Protein AF-A0A239HVC1-F1 (afdb_monomer)

Mean predicted aligned error: 3.93 Å

Sequence (222 aa):
MLFEGVRALSRERLAEVQQLLNHIVSLEPEDVTTPHPPEVKILRGFFYVHLYAALEKSINEAVQLTLRLIASQNTPAKDYKLSFGSVVARGRLQAFKGCSYKVYNDNASSIFSSLESNEITNIDEFQFSDVLMNVWTNSILEVFNSFGIASFVVEPRVRTTIDELVENRNKVAHGRESALTVGERHRSRILRDKFSIVTNLIDSVIAHLEIFYNTRAFLKVN

Nearest PDB structures (foldseek):
  6s4u-assembly1_A  TM=1.390E-01  e=5.069E-01  Homo sapiens
  3frs-assembly1_A-2  TM=3.474E-01  e=8.304E+00  Homo sapiens

Structure (mmCIF, N/CA/C/O backbone):
data_AF-A0A239HVC1-F1
#
_entry.id   AF-A0A239HVC1-F1
#
loop_
_atom_site.group_PDB
_atom_site.id
_atom_site.type_symbol
_atom_site.label_atom_id
_atom_site.label_alt_id
_atom_site.label_comp_id
_atom_site.label_asym_id
_atom_site.label_entity_id
_atom_site.label_seq_id
_atom_site.pdbx_PDB_ins_code
_atom_site.Cartn_x
_atom_site.Cartn_y
_atom_site.Cartn_z
_atom_site.occupancy
_atom_site.B_iso_or_equiv
_atom_site.auth_seq_id
_atom_site.auth_comp_id
_atom_site.auth_asym_id
_atom_site.auth_atom_id
_atom_site.pdbx_PDB_model_num
ATOM 1 N N . MET A 1 1 ? -18.954 -10.655 -3.298 1.00 65.94 1 MET A N 1
ATOM 2 C CA . MET A 1 1 ? -17.862 -9.987 -4.039 1.00 65.94 1 MET A CA 1
ATOM 3 C C . MET A 1 1 ? -17.720 -8.537 -3.565 1.00 65.94 1 MET A C 1
ATOM 5 O O . MET A 1 1 ? -17.968 -7.624 -4.337 1.00 65.94 1 MET A O 1
ATOM 9 N N . LEU A 1 2 ? -17.372 -8.296 -2.292 1.00 89.31 2 LEU A N 1
ATOM 10 C CA . LEU A 1 2 ? -17.262 -6.919 -1.766 1.00 89.31 2 LEU A CA 1
ATOM 11 C C . LEU A 1 2 ? -15.956 -6.235 -2.199 1.00 89.31 2 LEU A C 1
ATOM 13 O O . LEU A 1 2 ? -15.948 -5.037 -2.448 1.00 89.31 2 LEU A O 1
ATOM 17 N N . PHE A 1 3 ? -14.881 -7.009 -2.368 1.00 97.12 3 PHE A N 1
ATOM 18 C CA . PHE A 1 3 ? -13.562 -6.509 -2.770 1.00 97.12 3 PHE A CA 1
ATOM 19 C C . PHE A 1 3 ? -13.301 -6.576 -4.285 1.00 97.12 3 PHE A C 1
ATOM 21 O O . PHE A 1 3 ? -12.228 -6.180 -4.736 1.00 97.12 3 PHE A O 1
ATOM 28 N N . GLU A 1 4 ? -14.259 -7.045 -5.097 1.00 96.50 4 GLU A N 1
ATOM 29 C CA . GLU A 1 4 ? -14.039 -7.182 -6.549 1.00 96.50 4 GLU A CA 1
ATOM 30 C C . GLU A 1 4 ? -13.848 -5.827 -7.237 1.00 96.50 4 GLU A C 1
ATOM 32 O O . GLU A 1 4 ? -13.020 -5.719 -8.133 1.00 96.50 4 GLU A O 1
ATOM 37 N N . GLY A 1 5 ? -14.523 -4.770 -6.769 1.00 96.81 5 GLY A N 1
ATOM 38 C CA . GLY A 1 5 ? -14.335 -3.422 -7.314 1.00 96.81 5 GLY A CA 1
ATOM 39 C C . GLY A 1 5 ? -12.892 -2.921 -7.173 1.00 96.81 5 GLY A C 1
ATOM 40 O O . GLY A 1 5 ? -12.312 -2.420 -8.132 1.00 96.81 5 GLY A O 1
ATOM 41 N N . VAL A 1 6 ? -12.271 -3.132 -6.007 1.00 97.38 6 VAL A N 1
ATOM 42 C CA . VAL A 1 6 ? -10.867 -2.747 -5.770 1.00 97.38 6 VAL A CA 1
ATOM 43 C C . VAL A 1 6 ? -9.904 -3.627 -6.569 1.00 97.38 6 VAL A C 1
ATOM 45 O O . VAL A 1 6 ? -8.893 -3.130 -7.070 1.00 97.38 6 VAL A O 1
ATOM 48 N N . ARG A 1 7 ? -10.215 -4.918 -6.752 1.00 98.12 7 ARG A N 1
ATOM 49 C CA . ARG A 1 7 ? -9.426 -5.804 -7.624 1.00 98.12 7 ARG A CA 1
ATOM 50 C C . ARG A 1 7 ? -9.484 -5.374 -9.080 1.00 98.12 7 ARG A C 1
ATOM 52 O O . ARG A 1 7 ? -8.438 -5.314 -9.717 1.00 98.12 7 ARG A O 1
ATOM 59 N N . ALA A 1 8 ? -10.671 -5.062 -9.593 1.00 97.94 8 ALA A N 1
ATOM 60 C CA . ALA A 1 8 ? -10.852 -4.577 -10.957 1.00 97.94 8 ALA A CA 1
ATOM 61 C C . ALA A 1 8 ? -10.051 -3.289 -11.186 1.00 97.94 8 ALA A C 1
ATOM 63 O O . ALA A 1 8 ? -9.208 -3.252 -12.078 1.00 97.94 8 ALA A O 1
ATOM 64 N N . LEU A 1 9 ? -10.196 -2.305 -10.293 1.00 97.69 9 LEU A N 1
ATOM 65 C CA . LEU A 1 9 ? -9.431 -1.058 -10.333 1.00 97.69 9 LEU A CA 1
ATOM 66 C C . LEU A 1 9 ? -7.915 -1.304 -10.312 1.00 97.69 9 LEU A C 1
ATOM 68 O O . LEU A 1 9 ? -7.167 -0.696 -11.077 1.00 97.69 9 LEU A O 1
ATOM 72 N N . SER A 1 10 ? -7.447 -2.209 -9.450 1.00 97.94 10 SER A N 1
ATOM 73 C CA . SER A 1 10 ? -6.021 -2.548 -9.355 1.00 97.94 10 SER A CA 1
ATOM 74 C C . SER A 1 10 ? -5.508 -3.193 -10.642 1.00 97.94 10 SER A C 1
ATOM 76 O O . SER A 1 10 ? -4.445 -2.825 -11.138 1.00 97.94 10 SER A O 1
ATOM 78 N N . ARG A 1 11 ? -6.280 -4.122 -11.219 1.00 98.25 11 ARG A N 1
ATOM 79 C CA . ARG A 1 11 ? -5.949 -4.789 -12.486 1.00 98.25 11 ARG A CA 1
ATOM 80 C C . ARG A 1 11 ? -5.905 -3.809 -13.651 1.00 98.25 11 ARG A C 1
ATOM 82 O O . ARG A 1 11 ? -4.988 -3.904 -14.457 1.00 98.25 11 ARG A O 1
ATOM 89 N N . GLU A 1 12 ? -6.844 -2.870 -13.728 1.00 98.25 12 GLU A N 1
ATOM 90 C CA . GLU A 1 12 ? -6.861 -1.826 -14.760 1.00 98.25 12 GLU A CA 1
ATOM 91 C C . GLU A 1 12 ? -5.577 -0.991 -14.720 1.00 98.25 12 GLU A C 1
ATOM 93 O O . GLU A 1 12 ? -4.887 -0.862 -15.730 1.00 98.25 12 GLU A O 1
ATOM 98 N N . ARG A 1 13 ? -5.178 -0.520 -13.533 1.00 98.06 13 ARG A N 1
ATOM 99 C CA . ARG A 1 13 ? -3.931 0.243 -13.356 1.00 98.06 13 ARG A CA 1
ATOM 100 C C . ARG A 1 13 ? -2.685 -0.582 -13.658 1.00 98.06 13 ARG A C 1
ATOM 102 O O . ARG A 1 13 ? -1.774 -0.108 -14.328 1.00 98.06 13 ARG A O 1
ATOM 109 N N . LEU A 1 14 ? -2.633 -1.831 -13.203 1.00 98.62 14 LEU A N 1
ATOM 110 C CA . LEU A 1 14 ? -1.512 -2.724 -13.504 1.00 98.62 14 LEU A CA 1
ATOM 111 C C . LEU A 1 14 ? -1.444 -3.083 -14.995 1.00 98.62 14 LEU A C 1
ATOM 113 O O . LEU A 1 14 ? -0.347 -3.295 -15.511 1.00 98.62 14 LEU A O 1
ATOM 117 N N . ALA A 1 15 ? -2.573 -3.105 -15.708 1.00 98.56 15 ALA A N 1
ATOM 118 C CA . ALA A 1 15 ? -2.600 -3.302 -17.153 1.00 98.56 15 ALA A CA 1
ATOM 119 C C . ALA A 1 15 ? -1.955 -2.123 -17.902 1.00 98.56 15 ALA A C 1
ATOM 121 O O . ALA A 1 15 ? -1.183 -2.367 -18.829 1.00 98.56 15 ALA A O 1
ATOM 122 N N . GLU A 1 16 ? -2.184 -0.876 -17.469 1.00 98.50 16 GLU A N 1
ATOM 123 C CA . GLU A 1 16 ? -1.486 0.313 -17.997 1.00 98.50 16 GLU A CA 1
ATOM 124 C C . GLU A 1 16 ? 0.041 0.165 -17.831 1.00 98.50 16 GLU A C 1
ATOM 126 O O . GLU A 1 16 ? 0.809 0.309 -18.789 1.00 98.50 16 GLU A O 1
ATOM 131 N N . VAL A 1 17 ? 0.493 -0.252 -16.640 1.00 98.69 17 VAL A N 1
ATOM 132 C CA . VAL A 1 17 ? 1.918 -0.498 -16.358 1.00 98.69 17 VAL A CA 1
ATOM 133 C C . VAL A 1 17 ? 2.481 -1.628 -17.219 1.00 98.69 17 VAL A C 1
ATOM 135 O O . VAL A 1 17 ? 3.598 -1.530 -17.734 1.00 98.69 17 VAL A O 1
ATOM 138 N N . GLN A 1 18 ? 1.717 -2.704 -17.400 1.00 98.62 18 GLN A N 1
ATOM 139 C CA . GLN A 1 18 ? 2.124 -3.845 -18.210 1.00 98.62 18 GLN A CA 1
ATOM 140 C C . GLN A 1 18 ? 2.258 -3.469 -19.691 1.00 98.62 18 GLN A C 1
ATOM 142 O O . GLN A 1 18 ? 3.180 -3.955 -20.355 1.00 98.62 18 GLN A O 1
ATOM 147 N N . GLN A 1 19 ? 1.384 -2.601 -20.208 1.00 98.50 19 GLN A N 1
ATOM 148 C CA . GLN A 1 19 ? 1.486 -2.062 -21.565 1.00 98.50 19 GLN A CA 1
ATOM 149 C C . GLN A 1 19 ? 2.765 -1.239 -21.737 1.00 98.50 19 GLN A C 1
ATOM 151 O O . GLN A 1 19 ? 3.527 -1.506 -22.668 1.00 98.50 19 GLN A O 1
ATOM 156 N N . LEU A 1 20 ? 3.060 -0.324 -20.804 1.00 98.44 20 LEU A N 1
ATOM 157 C CA . LEU A 1 20 ? 4.316 0.435 -20.803 1.00 98.44 20 LEU A CA 1
ATOM 158 C C . LEU A 1 20 ? 5.532 -0.501 -20.782 1.00 98.44 20 LEU A C 1
ATOM 160 O O . LEU A 1 20 ? 6.459 -0.339 -21.572 1.00 98.44 20 LEU A O 1
ATOM 164 N N . LEU A 1 21 ? 5.524 -1.516 -19.917 1.00 98.19 21 LEU A N 1
ATOM 165 C CA . LEU A 1 21 ? 6.623 -2.473 -19.814 1.00 98.19 21 LEU A CA 1
ATOM 166 C C . LEU A 1 21 ? 6.818 -3.286 -21.101 1.00 98.19 21 LEU A C 1
ATOM 168 O O . LEU A 1 21 ? 7.952 -3.514 -21.517 1.00 98.19 21 LEU A O 1
ATOM 172 N N . ASN A 1 22 ? 5.734 -3.704 -21.753 1.00 98.06 22 ASN A N 1
ATOM 173 C CA . ASN A 1 22 ? 5.813 -4.395 -23.040 1.00 98.06 22 ASN A CA 1
ATOM 174 C C . ASN A 1 22 ? 6.363 -3.479 -24.139 1.00 98.06 22 ASN A C 1
ATOM 176 O O . ASN A 1 22 ? 7.159 -3.930 -24.960 1.00 98.06 22 ASN A O 1
ATOM 180 N N . HIS A 1 23 ? 6.003 -2.196 -24.119 1.00 97.69 23 HIS A N 1
ATOM 181 C CA . HIS A 1 23 ? 6.562 -1.223 -25.047 1.00 97.69 23 HIS A CA 1
ATOM 182 C C . HIS A 1 23 ? 8.066 -1.012 -24.821 1.00 97.69 23 HIS A C 1
ATOM 184 O O . HIS A 1 23 ? 8.835 -1.093 -25.774 1.00 97.69 23 HIS A O 1
ATOM 190 N N . ILE A 1 24 ? 8.512 -0.863 -23.568 1.00 96.62 24 ILE A N 1
ATOM 191 C CA . ILE A 1 24 ? 9.944 -0.807 -23.224 1.00 96.62 24 ILE A CA 1
ATOM 192 C C . ILE A 1 24 ? 10.674 -2.026 -23.794 1.00 96.62 24 ILE A C 1
ATOM 194 O O . ILE A 1 24 ? 11.705 -1.869 -24.436 1.00 96.62 24 ILE A O 1
ATOM 198 N N . VAL A 1 25 ? 10.126 -3.231 -23.604 1.00 95.19 25 VAL A N 1
ATOM 199 C CA . VAL A 1 25 ? 10.715 -4.479 -24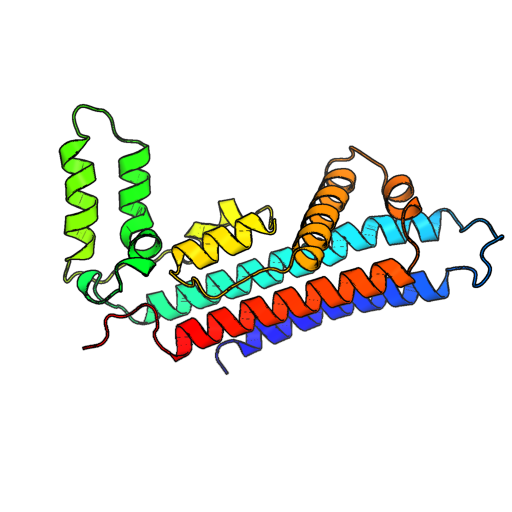.121 1.00 95.19 25 VAL A CA 1
ATOM 200 C C . VAL A 1 25 ? 10.843 -4.448 -25.643 1.00 95.19 25 VAL A C 1
ATOM 202 O O . VAL A 1 25 ? 11.879 -4.847 -26.154 1.00 95.19 25 VAL A O 1
ATOM 205 N N . SER A 1 26 ? 9.839 -3.936 -26.360 1.00 94.69 26 SER A N 1
ATOM 206 C CA . SER A 1 26 ? 9.881 -3.843 -27.828 1.00 94.69 26 SER A CA 1
ATOM 207 C C . SER A 1 26 ? 10.946 -2.883 -28.370 1.00 94.69 26 SER A C 1
ATOM 209 O O . SER A 1 26 ? 11.332 -3.001 -29.528 1.00 94.69 26 SER A O 1
ATOM 211 N N . LEU A 1 27 ? 11.414 -1.940 -27.547 1.00 93.06 27 LEU A N 1
ATOM 212 C CA . LEU A 1 27 ? 12.437 -0.961 -27.914 1.00 93.06 27 LEU A CA 1
ATOM 213 C C . LEU A 1 27 ? 13.840 -1.341 -27.414 1.00 93.06 27 LEU A C 1
ATOM 215 O O . LEU A 1 27 ? 14.823 -0.695 -27.778 1.00 93.06 27 LEU A O 1
ATOM 219 N N . GLU A 1 28 ? 13.956 -2.337 -26.533 1.00 89.94 28 GLU A N 1
ATOM 220 C CA . GLU A 1 28 ? 15.246 -2.776 -26.009 1.00 89.94 28 GLU A CA 1
ATOM 221 C C . GLU A 1 28 ? 16.002 -3.612 -27.049 1.00 89.94 28 GLU A C 1
ATOM 223 O O . GLU A 1 28 ? 15.467 -4.617 -27.514 1.00 89.94 28 GLU A O 1
ATOM 228 N N . PRO A 1 29 ? 17.263 -3.262 -27.373 1.00 85.44 29 PRO A N 1
ATOM 229 C CA . PRO A 1 29 ? 18.127 -4.150 -28.138 1.00 85.44 29 PRO A CA 1
ATOM 230 C C . PRO A 1 29 ? 18.275 -5.498 -27.424 1.00 85.44 29 PRO A C 1
ATOM 232 O O . PRO A 1 29 ? 18.457 -5.545 -26.202 1.00 85.44 29 PRO A O 1
ATOM 235 N N . GLU A 1 30 ? 18.211 -6.592 -28.185 1.00 80.50 30 GLU A N 1
ATOM 236 C CA . GLU A 1 30 ? 18.385 -7.945 -27.643 1.00 80.50 30 GLU A CA 1
ATOM 237 C C . GLU A 1 30 ? 19.823 -8.195 -27.170 1.00 80.50 30 GLU A C 1
ATOM 239 O O . GLU A 1 30 ? 20.059 -8.980 -26.249 1.00 80.50 30 GLU A O 1
ATOM 244 N N . ASP A 1 31 ? 20.795 -7.512 -27.774 1.00 82.12 31 ASP A N 1
ATOM 245 C CA . ASP A 1 31 ? 22.202 -7.697 -27.475 1.00 82.12 31 ASP A CA 1
ATOM 246 C C . ASP A 1 31 ? 22.679 -6.825 -26.297 1.00 82.12 31 ASP A C 1
ATOM 248 O O . ASP A 1 31 ? 22.134 -5.774 -25.949 1.00 82.12 31 ASP A O 1
ATOM 252 N N . VAL A 1 32 ? 23.726 -7.292 -25.615 1.00 74.00 32 VAL A N 1
ATOM 253 C CA . VAL A 1 32 ? 24.250 -6.613 -24.419 1.00 74.00 32 VAL A CA 1
ATOM 254 C C . VAL A 1 32 ? 25.178 -5.451 -24.791 1.00 74.00 32 VAL A C 1
ATOM 256 O O . VAL A 1 32 ? 25.418 -4.578 -23.957 1.00 74.00 32 VAL A O 1
ATOM 259 N N . THR A 1 33 ? 25.675 -5.432 -26.029 1.00 77.00 33 THR A N 1
ATOM 260 C CA . THR A 1 33 ? 26.731 -4.533 -26.506 1.00 77.00 33 THR A CA 1
ATOM 261 C C . THR A 1 33 ? 26.211 -3.229 -27.099 1.00 77.00 33 THR A C 1
ATOM 263 O O . THR A 1 33 ? 26.908 -2.218 -27.028 1.00 77.00 33 THR A O 1
ATOM 266 N N . THR A 1 34 ? 24.989 -3.217 -27.628 1.00 82.06 34 THR A N 1
ATOM 267 C CA . THR A 1 34 ? 24.368 -2.032 -28.210 1.00 82.06 34 THR A CA 1
ATOM 268 C C . THR A 1 34 ? 23.950 -1.064 -27.104 1.00 82.06 34 THR A C 1
ATOM 270 O O . THR A 1 34 ? 23.168 -1.419 -26.212 1.00 82.06 34 THR A O 1
ATOM 273 N N . PRO A 1 35 ? 24.432 0.191 -27.137 1.00 81.31 35 PRO A N 1
ATOM 274 C CA . PRO A 1 35 ? 23.948 1.222 -26.237 1.00 81.31 35 PRO A CA 1
ATOM 275 C C . PRO A 1 35 ? 22.442 1.419 -26.414 1.00 81.31 35 PRO A C 1
ATOM 277 O O . PRO A 1 35 ? 21.955 1.682 -27.511 1.00 81.31 35 PRO A O 1
ATOM 280 N N . HIS A 1 36 ? 21.694 1.316 -25.318 1.00 84.88 36 HIS A N 1
ATOM 281 C CA . HIS A 1 36 ? 20.252 1.532 -25.358 1.00 84.88 36 HIS A CA 1
ATOM 282 C C . HIS A 1 36 ? 19.949 3.008 -25.666 1.00 84.88 36 HIS A C 1
ATOM 284 O O . HIS A 1 36 ? 20.556 3.881 -25.026 1.00 84.88 36 HIS A O 1
ATOM 290 N N . PRO A 1 37 ? 18.990 3.304 -26.565 1.00 89.00 37 PRO A N 1
ATOM 291 C CA . PRO A 1 37 ? 18.579 4.672 -26.850 1.00 89.00 37 PRO A CA 1
ATOM 292 C C . PRO A 1 37 ? 18.146 5.420 -25.575 1.00 89.00 37 PRO A C 1
ATOM 294 O O . PRO A 1 37 ? 17.540 4.807 -24.686 1.00 89.00 37 PRO A O 1
ATOM 297 N N . PRO A 1 38 ? 18.402 6.740 -25.471 1.00 93.00 38 PRO A N 1
ATOM 298 C CA . PRO A 1 38 ? 17.985 7.547 -24.321 1.00 93.00 38 PRO A CA 1
ATOM 299 C C . PRO A 1 38 ? 16.491 7.431 -24.003 1.00 93.00 38 PRO A C 1
ATOM 301 O O . PRO A 1 38 ? 16.119 7.372 -22.835 1.00 93.00 38 PRO A O 1
ATOM 304 N N . GLU A 1 39 ? 15.649 7.332 -25.033 1.00 94.88 39 GLU A N 1
ATOM 305 C CA . GLU A 1 39 ? 14.199 7.154 -24.914 1.00 94.88 39 GLU A CA 1
ATOM 306 C C . GLU A 1 39 ? 13.829 5.924 -24.076 1.00 94.88 39 GLU A C 1
ATOM 308 O O . GLU A 1 39 ? 13.068 6.031 -23.117 1.00 94.88 39 GLU A O 1
ATOM 313 N N . VAL A 1 40 ? 14.440 4.770 -24.356 1.00 94.75 40 VAL A N 1
ATOM 314 C CA . VAL A 1 40 ? 14.182 3.526 -23.614 1.00 94.75 40 VAL A CA 1
ATOM 315 C C . VAL A 1 40 ? 14.567 3.685 -22.147 1.00 94.75 40 VAL A C 1
ATOM 317 O O . VAL A 1 40 ? 13.827 3.269 -21.257 1.00 94.75 40 VAL A O 1
ATOM 320 N N . LYS A 1 41 ? 15.705 4.335 -21.872 1.00 95.56 41 LYS A N 1
ATOM 321 C CA . LYS A 1 41 ? 16.142 4.625 -20.499 1.00 95.56 41 LYS A CA 1
ATOM 322 C C . LYS A 1 41 ? 15.148 5.546 -19.786 1.00 95.56 41 LYS A C 1
ATOM 324 O O . LYS A 1 41 ? 14.774 5.269 -18.654 1.00 95.56 41 LYS A O 1
ATOM 329 N N . ILE A 1 42 ? 14.662 6.592 -20.449 1.00 97.31 42 ILE A N 1
ATOM 330 C CA . ILE A 1 42 ? 13.649 7.501 -19.892 1.00 97.31 42 ILE A CA 1
ATOM 331 C C . ILE A 1 42 ? 12.360 6.741 -19.551 1.00 97.31 42 ILE A C 1
ATOM 333 O O . ILE A 1 42 ? 11.849 6.879 -18.439 1.00 97.31 42 ILE A O 1
ATOM 337 N N . LEU A 1 43 ? 11.869 5.890 -20.458 1.00 97.88 43 LEU A N 1
ATOM 338 C CA . LEU A 1 43 ? 10.665 5.084 -20.236 1.00 97.88 43 LEU A CA 1
ATOM 339 C C . LEU A 1 43 ? 10.819 4.133 -19.041 1.00 97.88 43 LEU A C 1
ATOM 341 O O . LEU A 1 43 ? 9.910 4.023 -18.221 1.00 97.88 43 LEU A O 1
ATOM 345 N N . ARG A 1 44 ? 11.989 3.504 -18.872 1.00 97.19 44 ARG A N 1
ATOM 346 C CA . ARG A 1 44 ? 12.296 2.695 -17.677 1.00 97.19 44 ARG A CA 1
ATOM 347 C C . ARG A 1 44 ? 12.306 3.520 -16.391 1.00 97.19 44 ARG A C 1
ATOM 349 O O . ARG A 1 44 ? 11.903 3.018 -15.347 1.00 97.19 44 ARG A O 1
ATOM 356 N N . GLY A 1 45 ? 12.758 4.772 -16.440 1.00 97.44 45 GLY A N 1
ATOM 357 C CA . GLY A 1 45 ? 12.661 5.688 -15.305 1.00 97.44 45 GLY A CA 1
ATOM 358 C C . GLY A 1 45 ? 11.206 5.968 -14.928 1.00 97.44 45 GLY A C 1
ATOM 359 O O . GLY A 1 45 ? 10.828 5.836 -13.764 1.00 97.44 45 GLY A O 1
ATOM 360 N N . PHE A 1 46 ? 10.368 6.278 -15.920 1.00 98.12 46 PHE A N 1
ATOM 361 C CA . PHE A 1 46 ? 8.936 6.514 -15.710 1.00 98.12 46 PHE A CA 1
ATOM 362 C C . PHE A 1 46 ? 8.155 5.265 -15.301 1.00 98.12 46 PHE A C 1
ATOM 364 O O . PHE A 1 46 ? 7.163 5.390 -14.586 1.00 98.12 46 PHE A O 1
ATOM 371 N N . PHE A 1 47 ? 8.621 4.069 -15.660 1.00 98.50 47 PHE A N 1
ATOM 372 C CA . PHE A 1 47 ? 8.038 2.818 -15.182 1.00 98.50 47 PHE A CA 1
ATOM 373 C C . PHE A 1 47 ? 7.971 2.757 -13.648 1.00 98.50 47 PHE A C 1
ATOM 375 O O . PHE A 1 47 ? 6.945 2.345 -13.116 1.00 98.50 47 PHE A O 1
ATOM 382 N N . TYR A 1 48 ? 8.994 3.230 -12.922 1.00 98.38 48 TYR A N 1
ATOM 383 C CA . TYR A 1 48 ? 8.951 3.280 -11.452 1.00 98.38 48 TYR A CA 1
ATOM 384 C C . TYR A 1 48 ? 7.844 4.201 -10.935 1.00 98.38 48 TYR A C 1
ATOM 386 O O . TYR A 1 48 ? 7.139 3.852 -9.994 1.00 98.38 48 TYR A O 1
ATOM 394 N N . VAL A 1 49 ? 7.661 5.363 -11.563 1.00 98.19 49 VAL A N 1
ATOM 395 C CA . VAL A 1 49 ? 6.604 6.311 -11.183 1.00 98.19 49 VAL A CA 1
ATOM 396 C C . VAL A 1 49 ? 5.226 5.703 -11.437 1.00 98.19 49 VAL A C 1
ATOM 398 O O . VAL A 1 49 ? 4.351 5.762 -10.577 1.00 98.19 49 VAL A O 1
ATOM 401 N N . HIS A 1 50 ? 5.045 5.081 -12.599 1.00 98.50 50 HIS A N 1
ATOM 402 C CA . HIS A 1 50 ? 3.764 4.529 -13.018 1.00 98.50 50 HIS A CA 1
ATOM 403 C C . HIS A 1 50 ? 3.384 3.266 -12.219 1.00 98.50 50 HIS A C 1
ATOM 405 O O . HIS A 1 50 ? 2.259 3.157 -11.737 1.00 98.50 50 HIS A O 1
ATOM 411 N N . LEU A 1 51 ? 4.336 2.355 -11.975 1.00 98.69 51 LEU A N 1
ATOM 412 C CA . LEU A 1 51 ? 4.131 1.187 -11.108 1.00 98.69 51 LEU A CA 1
ATOM 413 C C . LEU A 1 51 ? 3.830 1.597 -9.662 1.00 98.69 51 LEU A C 1
ATOM 415 O O . LEU A 1 51 ? 2.961 1.009 -9.020 1.00 98.69 51 LEU A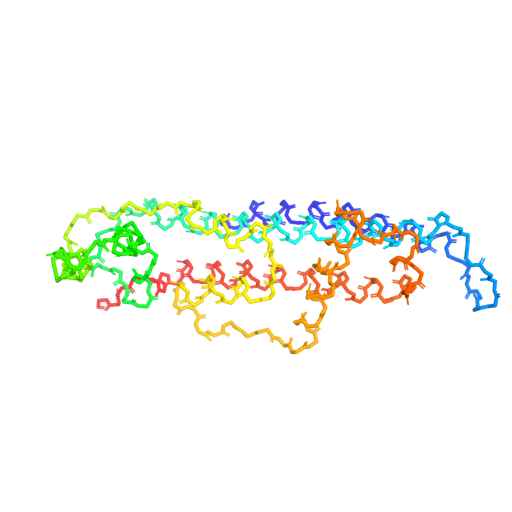 O 1
ATOM 419 N N . TYR A 1 52 ? 4.519 2.621 -9.154 1.00 98.50 52 TYR A N 1
ATOM 420 C CA . TYR A 1 52 ? 4.237 3.158 -7.830 1.00 98.50 52 TYR A CA 1
ATOM 421 C C . TYR A 1 52 ? 2.815 3.724 -7.735 1.00 98.50 52 TYR A C 1
ATOM 423 O O . TYR A 1 52 ? 2.129 3.458 -6.755 1.00 98.50 52 TYR A O 1
ATOM 431 N N . ALA A 1 53 ? 2.353 4.465 -8.746 1.00 98.06 53 ALA A N 1
ATOM 432 C CA . ALA A 1 53 ? 0.999 5.016 -8.756 1.00 98.06 53 ALA A CA 1
ATOM 433 C C . ALA A 1 53 ? -0.074 3.913 -8.689 1.00 98.06 53 ALA A C 1
ATOM 435 O O . ALA A 1 53 ? -1.066 4.061 -7.974 1.00 98.06 53 ALA A O 1
ATOM 436 N N . ALA A 1 54 ? 0.146 2.787 -9.381 1.00 98.50 54 ALA A N 1
ATOM 437 C CA . ALA A 1 54 ? -0.722 1.616 -9.275 1.00 98.50 54 ALA A CA 1
ATOM 438 C C . ALA A 1 54 ? -0.722 1.040 -7.847 1.00 98.50 54 ALA A C 1
ATOM 440 O O . ALA A 1 54 ? -1.790 0.865 -7.266 1.00 98.50 54 ALA A O 1
ATOM 441 N N . LEU A 1 55 ? 0.459 0.825 -7.250 1.00 98.62 55 LEU A N 1
ATOM 442 C CA . LEU A 1 55 ? 0.593 0.357 -5.864 1.00 98.62 55 LEU A CA 1
ATOM 443 C C . LEU A 1 55 ? -0.123 1.280 -4.872 1.00 98.62 55 LEU A C 1
ATOM 445 O O . LEU A 1 55 ? -0.958 0.823 -4.096 1.00 98.62 55 LEU A O 1
ATOM 449 N N . GLU A 1 56 ? 0.192 2.573 -4.895 1.00 98.19 56 GLU A N 1
ATOM 450 C CA . GLU A 1 56 ? -0.357 3.557 -3.965 1.00 98.19 56 GLU A CA 1
ATOM 451 C C . GLU A 1 56 ? -1.882 3.586 -4.028 1.00 98.19 56 GLU A C 1
ATOM 453 O O . GLU A 1 56 ? -2.548 3.488 -2.993 1.00 98.19 56 GLU A O 1
ATOM 458 N N . LYS A 1 57 ? -2.443 3.661 -5.239 1.00 97.75 57 LYS A N 1
ATOM 459 C CA . LYS A 1 57 ? -3.891 3.722 -5.417 1.00 97.75 57 LYS A CA 1
ATOM 460 C C . LYS A 1 57 ? -4.569 2.433 -4.957 1.00 97.75 57 LYS A C 1
ATOM 462 O O . LYS A 1 57 ? -5.551 2.509 -4.223 1.00 97.75 57 LYS A O 1
ATOM 467 N N . SER A 1 58 ? -4.040 1.273 -5.340 1.00 98.38 58 SER A N 1
ATOM 468 C CA . SER A 1 58 ? -4.591 -0.029 -4.953 1.00 98.38 58 SER A CA 1
ATOM 469 C C . SER A 1 58 ? -4.627 -0.230 -3.439 1.00 98.38 58 SER A C 1
ATOM 471 O O . SER A 1 58 ? -5.643 -0.669 -2.902 1.00 98.38 58 SER A O 1
ATOM 473 N N . ILE A 1 59 ? -3.545 0.121 -2.738 1.00 98.44 59 ILE A N 1
ATOM 474 C CA . ILE A 1 59 ? -3.460 -0.030 -1.281 1.00 98.44 59 ILE A CA 1
ATOM 475 C C . ILE A 1 59 ? -4.409 0.944 -0.574 1.00 98.44 59 ILE A C 1
ATOM 477 O O . ILE A 1 59 ? -5.137 0.527 0.327 1.00 98.44 59 ILE A O 1
ATOM 481 N N . ASN A 1 60 ? -4.456 2.211 -1.002 1.00 98.31 60 ASN A N 1
ATOM 482 C CA . ASN A 1 60 ? -5.375 3.200 -0.430 1.00 98.31 60 ASN A CA 1
ATOM 483 C C . ASN A 1 60 ? -6.840 2.767 -0.578 1.00 98.31 60 ASN A C 1
ATOM 485 O O . ASN A 1 60 ? -7.572 2.749 0.409 1.00 98.31 60 ASN A O 1
ATOM 489 N N . GLU A 1 61 ? -7.258 2.362 -1.779 1.00 98.06 61 GLU A N 1
ATOM 490 C CA . GLU A 1 61 ? -8.637 1.926 -2.037 1.00 98.06 61 GLU A CA 1
ATOM 491 C C . GLU A 1 61 ? -9.013 0.678 -1.231 1.00 98.06 61 GLU A C 1
ATOM 493 O O . GLU A 1 61 ? -10.113 0.600 -0.686 1.00 98.06 61 GLU A O 1
ATOM 498 N N . ALA A 1 62 ? -8.100 -0.290 -1.095 1.00 98.50 62 ALA A N 1
ATOM 499 C CA . ALA A 1 62 ? -8.349 -1.494 -0.306 1.00 98.50 62 ALA A CA 1
ATOM 500 C C . ALA A 1 62 ? -8.563 -1.177 1.184 1.00 98.50 62 ALA A C 1
ATOM 502 O O . ALA A 1 62 ? -9.491 -1.698 1.811 1.00 98.50 62 ALA A O 1
ATOM 503 N N . VAL A 1 63 ? -7.727 -0.303 1.751 1.00 98.56 63 VAL A N 1
ATOM 504 C CA . VAL A 1 63 ? -7.817 0.107 3.161 1.00 98.56 63 VAL A CA 1
ATOM 505 C C . VAL A 1 63 ? -9.078 0.935 3.406 1.00 98.56 63 VAL A C 1
ATOM 507 O O . VAL A 1 63 ? -9.833 0.625 4.329 1.00 98.56 63 VAL A O 1
ATOM 510 N N . GLN A 1 64 ? -9.350 1.927 2.553 1.00 98.31 64 GLN A N 1
ATOM 511 C CA . GLN A 1 64 ? -10.543 2.775 2.646 1.00 98.31 64 GLN A CA 1
ATOM 512 C C . GLN A 1 64 ? -11.825 1.950 2.527 1.00 98.31 64 GLN A C 1
ATOM 514 O O . GLN A 1 64 ? -12.717 2.082 3.365 1.00 98.31 64 GLN A O 1
ATOM 519 N N . LEU A 1 65 ? -11.901 1.034 1.552 1.00 98.44 65 LEU A N 1
ATOM 520 C CA . LEU A 1 65 ? -13.037 0.124 1.416 1.00 98.44 65 LEU A CA 1
ATOM 521 C C . LEU A 1 65 ? -13.239 -0.698 2.691 1.00 98.44 65 LEU A C 1
ATOM 523 O O . LEU A 1 65 ? -14.365 -0.818 3.167 1.00 98.44 65 LEU A O 1
ATOM 527 N N . THR A 1 66 ? -12.166 -1.249 3.258 1.00 98.56 66 THR A N 1
ATOM 528 C CA . THR A 1 66 ? -12.268 -2.074 4.468 1.00 98.56 66 THR A CA 1
ATOM 529 C C . THR A 1 66 ? -12.832 -1.274 5.638 1.00 98.56 66 THR A C 1
ATOM 531 O O . THR A 1 66 ? -13.765 -1.729 6.297 1.00 98.56 66 THR A O 1
ATOM 534 N N . LEU A 1 67 ? -12.327 -0.060 5.867 1.00 98.31 67 LEU A N 1
ATOM 535 C CA . LEU A 1 67 ? -12.823 0.816 6.928 1.00 98.31 67 LEU A CA 1
ATOM 536 C C . LEU A 1 67 ? -14.273 1.236 6.697 1.00 98.31 67 LEU A C 1
ATOM 538 O O . LEU A 1 67 ? -15.069 1.152 7.627 1.00 98.31 67 LEU A O 1
ATOM 542 N N . ARG A 1 68 ? -14.642 1.595 5.462 1.00 97.94 68 ARG A N 1
ATOM 543 C CA . ARG A 1 68 ? -16.022 1.926 5.081 1.00 97.94 68 ARG A CA 1
ATOM 544 C C . ARG A 1 68 ? -16.976 0.771 5.367 1.00 97.94 68 ARG A C 1
ATOM 546 O O . ARG A 1 68 ? -18.044 0.960 5.948 1.00 97.94 68 ARG A O 1
ATOM 553 N N . LEU A 1 69 ? -16.584 -0.443 4.981 1.00 97.88 69 LEU A N 1
ATOM 554 C CA . LEU A 1 69 ? -17.377 -1.646 5.208 1.00 97.88 69 LEU A CA 1
ATOM 555 C C . LEU A 1 69 ? -17.532 -1.954 6.702 1.00 97.88 69 LEU A C 1
ATOM 557 O O . LEU A 1 69 ? -18.611 -2.381 7.111 1.00 97.88 69 LEU A O 1
ATOM 561 N N . ILE A 1 70 ? -16.496 -1.743 7.518 1.00 97.62 70 ILE A N 1
ATOM 562 C CA . ILE A 1 70 ? -16.572 -1.912 8.978 1.00 97.62 70 ILE A CA 1
ATOM 563 C C . ILE A 1 70 ? -17.464 -0.830 9.598 1.00 97.62 70 ILE A C 1
ATOM 565 O O . ILE A 1 70 ? -18.381 -1.161 10.346 1.00 97.62 70 ILE A O 1
ATOM 569 N N . ALA A 1 71 ? -17.261 0.440 9.237 1.00 96.12 71 ALA A N 1
ATOM 570 C CA . ALA A 1 71 ? -18.054 1.572 9.715 1.00 96.12 71 ALA A CA 1
ATOM 571 C C . ALA A 1 71 ? -19.554 1.373 9.442 1.00 96.12 71 ALA A C 1
ATOM 573 O O . ALA A 1 71 ? -20.388 1.621 10.310 1.00 96.12 71 ALA A O 1
ATOM 574 N N . SER A 1 72 ? -19.898 0.827 8.268 1.00 96.31 72 SER A N 1
ATOM 575 C CA . SER A 1 72 ? -21.287 0.559 7.872 1.00 96.31 72 SER A CA 1
ATOM 576 C C . SER A 1 72 ? -22.030 -0.451 8.760 1.00 96.31 72 SER A C 1
ATOM 578 O O . SER A 1 72 ? -23.255 -0.531 8.694 1.00 96.31 72 SER A O 1
ATOM 580 N N . GLN A 1 73 ? -21.320 -1.206 9.609 1.00 95.19 73 GLN A N 1
ATOM 581 C CA . GLN A 1 73 ? -21.937 -2.149 10.548 1.00 95.19 73 GLN A CA 1
ATOM 582 C C . GLN A 1 73 ? -22.542 -1.461 11.776 1.00 95.19 73 GLN A C 1
ATOM 584 O O . GLN A 1 73 ? -23.299 -2.103 12.500 1.00 95.19 73 GLN A O 1
ATOM 589 N N . ASN A 1 74 ? -22.256 -0.169 11.995 1.00 94.31 74 ASN A N 1
ATOM 590 C CA . ASN A 1 74 ? -22.767 0.613 13.124 1.00 94.31 74 ASN A CA 1
ATOM 591 C C . ASN A 1 74 ? -22.513 -0.060 14.488 1.00 94.31 74 ASN A C 1
ATOM 593 O O . ASN A 1 74 ? -23.366 -0.060 15.374 1.00 94.31 74 ASN A O 1
ATOM 597 N N . THR A 1 75 ? -21.332 -0.656 14.647 1.00 95.44 75 THR A N 1
ATOM 598 C CA . THR A 1 75 ? -20.969 -1.421 15.841 1.00 95.44 75 THR A CA 1
ATOM 599 C C . THR A 1 75 ? -20.569 -0.497 17.008 1.00 95.44 75 THR A C 1
ATOM 601 O O . THR A 1 75 ? -19.788 0.445 16.803 1.00 95.44 75 THR A O 1
ATOM 604 N N . PRO A 1 76 ? -21.047 -0.763 18.239 1.00 95.62 76 PRO A N 1
ATOM 605 C CA . PRO A 1 76 ? -20.564 -0.111 19.455 1.00 95.62 76 PRO A CA 1
ATOM 606 C C . PRO A 1 76 ? -19.068 -0.323 19.713 1.00 95.62 76 PRO A C 1
ATOM 608 O O . PRO A 1 76 ? -18.524 -1.388 19.425 1.00 95.62 76 PRO A O 1
ATOM 611 N N . ALA A 1 77 ? -18.402 0.660 20.325 1.00 94.56 77 ALA A N 1
ATOM 612 C CA . ALA A 1 77 ? -16.961 0.589 20.603 1.00 94.56 77 ALA A CA 1
ATOM 613 C C . ALA A 1 77 ? -16.565 -0.660 21.413 1.00 94.56 77 ALA A C 1
ATOM 615 O O . ALA A 1 77 ? -15.592 -1.341 21.080 1.00 94.56 77 ALA A O 1
ATOM 616 N N . LYS A 1 78 ? -17.380 -1.006 22.416 1.00 95.62 78 LYS A N 1
ATOM 617 C CA . LYS A 1 78 ? -17.174 -2.165 23.297 1.00 95.62 78 LYS A CA 1
ATOM 618 C C . LYS A 1 78 ? -17.152 -3.520 22.594 1.00 95.62 78 LYS A C 1
ATOM 620 O O . LYS A 1 78 ? -16.624 -4.470 23.169 1.00 95.62 78 LYS A O 1
ATOM 625 N N . ASP A 1 79 ? -17.716 -3.636 21.394 1.00 96.62 79 ASP A N 1
ATOM 626 C CA . ASP A 1 79 ? -17.834 -4.917 20.690 1.00 96.62 79 ASP A CA 1
ATOM 627 C C . ASP A 1 79 ? -16.615 -5.185 19.786 1.00 96.62 79 ASP A C 1
ATOM 629 O O . ASP A 1 79 ? -16.414 -6.309 19.319 1.00 96.62 79 ASP A O 1
ATOM 633 N N . TYR A 1 80 ? -15.750 -4.187 19.575 1.00 96.56 80 TYR A N 1
ATOM 634 C CA . TYR A 1 80 ? -14.485 -4.359 18.862 1.00 96.56 80 TYR A CA 1
ATOM 635 C C . TYR A 1 80 ? -13.417 -5.025 19.737 1.00 96.56 80 TYR A C 1
ATOM 637 O O . TYR A 1 80 ? -13.343 -4.831 20.952 1.00 96.56 80 TYR A O 1
ATOM 645 N N . LYS A 1 81 ? -12.521 -5.796 19.115 1.00 95.88 81 LYS A N 1
ATOM 646 C CA . LYS A 1 81 ? -11.318 -6.302 19.787 1.00 95.88 81 LYS A CA 1
ATOM 647 C C . LYS A 1 81 ? -10.370 -5.157 20.122 1.00 95.88 81 LYS A C 1
ATOM 649 O O . LYS A 1 81 ? -10.164 -4.252 19.318 1.00 95.88 81 LYS A O 1
ATOM 654 N N . LEU A 1 82 ? -9.670 -5.285 21.250 1.00 94.50 82 LEU A N 1
ATOM 655 C CA . LEU A 1 82 ? -8.643 -4.326 21.668 1.00 94.50 82 LEU A CA 1
ATOM 656 C C . LEU A 1 82 ? -7.525 -4.155 20.626 1.00 94.50 82 LEU A C 1
ATOM 658 O O . LEU A 1 82 ? -6.997 -3.059 20.469 1.00 94.50 82 LEU A O 1
ATOM 662 N N . SER A 1 83 ? -7.200 -5.208 19.871 1.00 94.75 83 SER A N 1
ATOM 663 C CA . SER A 1 83 ? -6.216 -5.154 18.781 1.00 94.75 83 SER A CA 1
ATOM 664 C C . SER A 1 83 ? -6.611 -4.206 17.642 1.00 94.75 83 SER A C 1
ATOM 666 O O . SER A 1 83 ? -5.738 -3.751 16.916 1.00 94.75 83 SER A O 1
ATOM 668 N N . PHE A 1 84 ? -7.903 -3.895 17.499 1.00 96.44 84 PHE A N 1
ATOM 669 C CA . PHE A 1 84 ? -8.447 -2.906 16.563 1.00 96.44 84 PHE A CA 1
ATOM 670 C C . PHE A 1 84 ? -8.686 -1.537 17.236 1.00 96.44 84 PHE A C 1
ATOM 672 O O . PHE A 1 84 ? -9.184 -0.592 16.626 1.00 96.44 84 PHE A O 1
ATOM 679 N N . GLY A 1 85 ? -8.336 -1.410 18.520 1.00 94.50 85 GLY A N 1
ATOM 680 C CA . GLY A 1 85 ? -8.642 -0.246 19.347 1.00 94.50 85 GLY A CA 1
ATOM 681 C C . GLY A 1 85 ? -7.968 1.042 18.878 1.00 94.50 85 GLY A C 1
ATOM 682 O O . GLY A 1 85 ? -8.520 2.117 19.090 1.00 94.50 85 GLY A O 1
ATOM 683 N N . SER A 1 86 ? -6.818 0.966 18.198 1.00 94.44 86 SER A N 1
ATOM 684 C CA . SER A 1 86 ? -6.151 2.156 17.647 1.00 94.44 86 SER A CA 1
ATOM 685 C C . SER A 1 86 ? -6.927 2.796 16.492 1.00 94.44 86 SER A C 1
ATOM 687 O O . SER A 1 86 ? -6.851 4.013 16.317 1.00 94.44 86 SER A O 1
ATOM 689 N N . VAL A 1 87 ? -7.700 1.996 15.751 1.00 96.56 87 VAL A N 1
ATOM 690 C CA . VAL A 1 87 ? -8.632 2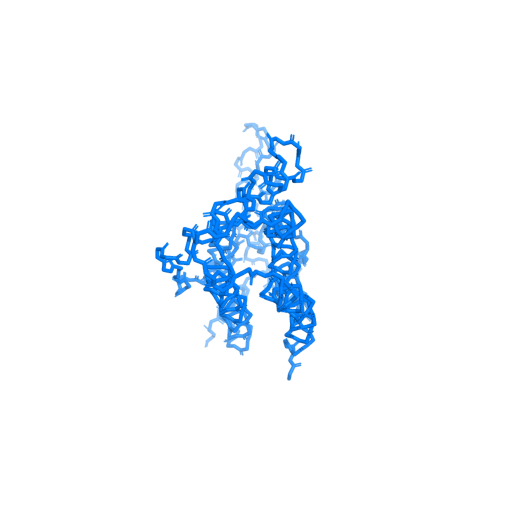.457 14.716 1.00 96.56 87 VAL A CA 1
ATOM 691 C C . VAL A 1 87 ? -9.892 3.035 15.359 1.00 96.56 87 VAL A C 1
ATOM 693 O O . VAL A 1 87 ? -10.278 4.165 15.070 1.00 96.56 87 VAL A O 1
ATOM 696 N N . VAL A 1 88 ? -10.499 2.294 16.288 1.00 96.00 88 VAL A N 1
ATOM 697 C CA . VAL A 1 88 ? -11.740 2.694 16.981 1.00 96.00 88 VAL A CA 1
ATOM 698 C C . VAL A 1 88 ? -11.553 3.997 17.764 1.00 96.00 88 VAL A C 1
ATOM 700 O O . VAL A 1 88 ? -12.367 4.911 17.670 1.00 96.00 88 VAL A O 1
ATOM 703 N N . ALA A 1 89 ? -10.453 4.121 18.509 1.00 94.88 89 ALA A N 1
ATOM 704 C CA . ALA A 1 89 ? -10.175 5.272 19.364 1.00 94.88 89 ALA A CA 1
ATOM 705 C C . ALA A 1 89 ? -9.339 6.365 18.674 1.00 94.88 89 ALA A C 1
ATOM 707 O O . ALA A 1 89 ? -8.817 7.250 19.359 1.00 94.88 89 ALA A O 1
ATOM 708 N N . ARG A 1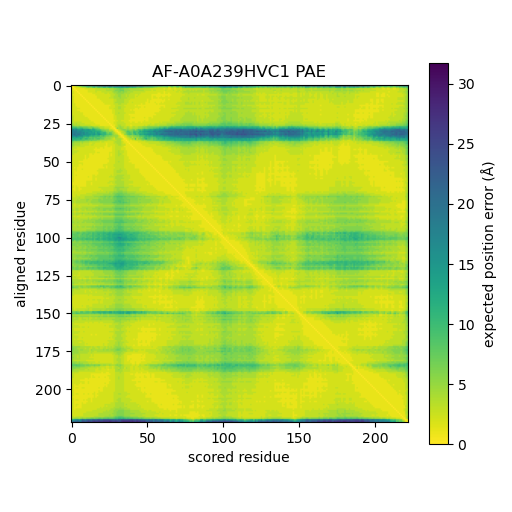 90 ? -9.191 6.346 17.340 1.00 93.00 90 ARG A N 1
ATOM 709 C CA . ARG A 1 90 ? -8.277 7.238 16.602 1.00 93.00 90 ARG A CA 1
ATOM 710 C C . ARG A 1 90 ? -8.460 8.714 16.953 1.00 93.00 90 ARG A C 1
ATOM 712 O O . ARG A 1 90 ? -7.477 9.390 17.250 1.00 93.00 90 ARG A O 1
ATOM 719 N N . GLY A 1 91 ? -9.701 9.202 16.986 1.00 90.94 91 GLY A N 1
ATOM 720 C CA . GLY A 1 91 ? -9.997 10.594 17.346 1.00 90.94 91 GLY A CA 1
ATOM 721 C C . GLY A 1 91 ? -9.556 10.955 18.772 1.00 90.94 91 GLY A C 1
ATOM 722 O O . GLY A 1 91 ? -8.993 12.024 19.000 1.00 90.94 91 GLY A O 1
ATOM 723 N N . ARG A 1 92 ? -9.723 10.035 19.733 1.00 93.94 92 ARG A N 1
ATOM 724 C CA . ARG A 1 92 ? -9.269 10.220 21.124 1.00 93.94 92 ARG A CA 1
ATOM 725 C C . ARG A 1 92 ? -7.749 10.158 21.238 1.00 93.94 92 ARG A C 1
ATOM 727 O O . ARG A 1 92 ? -7.166 10.959 21.961 1.00 93.94 92 ARG A O 1
ATOM 734 N N . LEU A 1 93 ? -7.097 9.275 20.484 1.00 94.38 93 LEU A N 1
ATOM 735 C CA . LEU A 1 93 ? -5.636 9.198 20.412 1.00 94.38 93 LEU A CA 1
ATOM 736 C C . LEU A 1 93 ? -5.025 10.474 19.817 1.00 94.38 93 LEU A C 1
ATOM 738 O O . LEU A 1 93 ? -4.006 10.954 20.313 1.00 94.38 93 LEU A O 1
ATOM 742 N N . GLN A 1 94 ? -5.653 11.061 18.795 1.00 92.12 94 GLN A N 1
ATOM 743 C CA . GLN A 1 94 ? -5.229 12.352 18.246 1.00 92.12 94 GLN A CA 1
ATOM 744 C C . GLN A 1 94 ? -5.406 13.491 19.256 1.00 92.12 94 GLN A C 1
ATOM 746 O O . GLN A 1 94 ? -4.479 14.279 19.445 1.00 92.12 94 GLN A O 1
ATOM 751 N N . ALA A 1 95 ? -6.549 13.546 19.948 1.00 92.44 95 ALA A N 1
ATOM 752 C CA . ALA A 1 95 ? -6.778 14.522 21.013 1.00 92.44 95 ALA A CA 1
ATOM 753 C C . ALA A 1 95 ? -5.740 14.386 22.140 1.00 92.44 95 ALA A C 1
ATOM 755 O O . ALA A 1 95 ? -5.173 15.381 22.588 1.00 92.44 95 ALA A O 1
ATOM 756 N N . PHE A 1 96 ? -5.421 13.151 22.536 1.00 95.62 96 PHE A N 1
ATOM 757 C CA . PHE A 1 96 ? -4.398 12.860 23.535 1.00 95.62 96 PHE A CA 1
ATOM 758 C C . PHE A 1 96 ? -2.997 13.297 23.087 1.00 95.62 96 PHE A C 1
ATOM 760 O O . PHE A 1 96 ? -2.292 13.944 23.858 1.00 95.62 96 PHE A O 1
ATOM 767 N N . LYS A 1 97 ? -2.609 13.033 21.830 1.00 94.81 97 LYS A N 1
ATOM 768 C CA . LYS A 1 97 ? -1.320 13.477 21.266 1.00 94.81 97 LYS A CA 1
ATOM 769 C C . LYS A 1 97 ? -1.122 14.996 21.372 1.00 94.81 97 LYS A C 1
ATOM 771 O O . LYS A 1 97 ? 0.006 15.444 21.548 1.00 94.81 97 LYS A O 1
ATOM 776 N N . GLY A 1 98 ? -2.195 15.778 21.238 1.00 92.38 98 GLY A N 1
ATOM 777 C CA . GLY A 1 98 ? -2.158 17.242 21.302 1.00 92.38 98 GLY A CA 1
ATOM 778 C C . GLY A 1 98 ? -2.435 17.846 22.684 1.00 92.38 98 GLY A C 1
ATOM 779 O O . GLY A 1 98 ? -2.455 19.070 22.805 1.00 92.38 98 GLY A O 1
ATOM 780 N N . CYS A 1 99 ? -2.699 17.036 23.714 1.00 95.44 99 CYS A N 1
ATOM 781 C CA . CYS A 1 99 ? -3.151 17.548 25.005 1.00 95.44 99 CYS A CA 1
ATOM 782 C C . CYS A 1 99 ? -1.999 18.100 25.867 1.00 95.44 99 CYS A C 1
ATOM 784 O O . CYS A 1 99 ? -0.840 17.710 25.733 1.00 95.44 99 CYS A O 1
ATOM 786 N N . SER A 1 100 ? -2.320 19.029 26.774 1.00 96.06 100 SER A N 1
ATOM 787 C CA . SER A 1 100 ? -1.349 19.555 27.740 1.00 96.06 100 SER A CA 1
ATOM 788 C C . SER A 1 100 ? -1.269 18.675 28.988 1.00 96.06 100 SER A C 1
ATOM 790 O O . SER A 1 100 ? -2.208 17.950 29.314 1.00 96.06 100 SER A O 1
ATOM 792 N N . TYR A 1 101 ? -0.180 18.806 29.754 1.00 95.56 101 TYR A N 1
ATOM 793 C CA . TYR A 1 101 ? 0.021 18.038 30.989 1.00 95.56 101 TYR A CA 1
ATOM 794 C C . TYR A 1 101 ? -1.141 18.177 31.990 1.00 95.56 101 TYR A C 1
ATOM 796 O O . TYR A 1 101 ? -1.511 17.213 32.654 1.00 95.56 101 TYR A O 1
ATOM 804 N N . LYS A 1 102 ? -1.776 19.357 32.053 1.00 96.50 102 LYS A N 1
ATOM 805 C CA . LYS A 1 102 ? -2.902 19.639 32.959 1.00 96.50 102 LYS A CA 1
ATOM 806 C C . LYS A 1 102 ? -4.103 18.709 32.737 1.00 96.50 102 LYS A C 1
ATOM 808 O O . LYS A 1 102 ? -4.800 18.403 33.694 1.00 96.50 102 LYS A O 1
ATOM 813 N N . VAL A 1 103 ? -4.344 18.284 31.497 1.00 96.25 103 VAL A N 1
ATOM 814 C CA . VAL A 1 103 ? -5.500 17.455 31.103 1.00 96.25 103 VAL A CA 1
ATOM 815 C C . VAL A 1 103 ? -5.082 16.038 30.700 1.00 96.25 103 VAL A C 1
ATOM 817 O O . VAL A 1 103 ? -5.863 15.307 30.093 1.00 96.25 103 VAL A O 1
ATOM 820 N N . TYR A 1 104 ? -3.840 15.650 31.002 1.00 96.38 104 TYR A N 1
ATOM 821 C CA . TYR A 1 104 ? -3.255 14.387 30.560 1.00 96.38 104 TYR A CA 1
ATOM 822 C C . TYR A 1 104 ? -4.050 13.175 31.059 1.00 96.38 104 TYR A C 1
ATOM 824 O O . TYR A 1 104 ? -4.466 12.342 30.258 1.00 96.38 104 TYR A O 1
ATOM 832 N N . ASN A 1 105 ? -4.304 13.099 32.371 1.00 96.12 105 ASN A N 1
ATOM 833 C CA . ASN A 1 105 ? -5.009 11.965 32.983 1.00 96.12 105 ASN A CA 1
ATOM 834 C C . ASN A 1 105 ? -6.457 11.853 32.481 1.00 96.12 105 ASN A C 1
ATOM 836 O O . ASN A 1 105 ? -6.946 10.748 32.235 1.00 96.12 105 ASN A O 1
ATOM 840 N N . ASP A 1 106 ? -7.118 12.990 32.264 1.00 94.88 106 ASP A N 1
ATOM 841 C CA . ASP A 1 106 ? -8.485 13.035 31.743 1.00 94.88 106 ASP A CA 1
ATOM 842 C C . ASP A 1 106 ? -8.531 12.528 30.295 1.00 94.88 106 ASP A C 1
ATOM 844 O O . ASP A 1 106 ? -9.352 11.681 29.950 1.00 94.88 106 ASP A O 1
ATOM 848 N N . ASN A 1 107 ? -7.600 12.968 29.441 1.00 94.69 107 ASN A N 1
ATOM 849 C CA . ASN A 1 107 ? -7.536 12.480 28.063 1.00 94.69 107 ASN A CA 1
ATOM 850 C C . ASN A 1 107 ? -7.131 10.999 28.000 1.00 94.69 107 ASN A C 1
ATOM 852 O O . ASN A 1 107 ? -7.738 10.244 27.239 1.00 94.69 107 ASN A O 1
ATOM 856 N N . ALA A 1 108 ? -6.174 10.561 28.822 1.00 94.94 108 ALA A N 1
ATOM 857 C CA . ALA A 1 108 ? -5.761 9.161 28.900 1.00 94.94 108 ALA A CA 1
ATOM 858 C C . ALA A 1 108 ? -6.928 8.246 29.306 1.00 94.94 108 ALA A C 1
ATOM 860 O O . ALA A 1 108 ? -7.220 7.268 28.618 1.00 94.94 108 ALA A O 1
ATOM 861 N N . SER A 1 109 ? -7.642 8.583 30.385 1.00 94.19 109 SER A N 1
ATOM 862 C CA . SER A 1 109 ? -8.807 7.814 30.844 1.00 94.19 109 SER A CA 1
ATOM 863 C C . SER A 1 109 ? -9.958 7.831 29.833 1.00 94.19 109 SER A C 1
ATOM 865 O O . SER A 1 109 ? -10.648 6.819 29.671 1.00 94.19 109 SER A O 1
ATOM 867 N N . SER A 1 110 ? -10.127 8.927 29.083 1.00 93.62 110 SER A N 1
ATOM 868 C CA . SER A 1 110 ? -11.153 9.030 28.039 1.00 93.62 110 SER A CA 1
ATOM 869 C C . SER A 1 110 ? -10.949 8.048 26.881 1.00 93.62 110 SER A C 1
ATOM 871 O O . SER A 1 110 ? -11.935 7.580 26.315 1.00 93.62 110 SER A O 1
ATOM 873 N N . ILE A 1 111 ? -9.699 7.687 26.552 1.00 95.19 111 ILE A N 1
ATOM 874 C CA . ILE A 1 111 ? -9.404 6.689 25.511 1.00 95.19 111 ILE A CA 1
ATOM 875 C C . ILE A 1 111 ? -10.008 5.343 25.914 1.00 95.19 111 ILE A C 1
ATOM 877 O O . ILE A 1 111 ? -10.817 4.785 25.177 1.00 95.19 111 ILE A O 1
ATOM 881 N N . PHE A 1 112 ? -9.674 4.850 27.106 1.00 94.06 112 PHE A N 1
ATOM 882 C CA . PHE A 1 112 ? -10.157 3.551 27.578 1.00 94.06 112 PHE A CA 1
ATOM 883 C C . PHE A 1 112 ? -11.662 3.555 27.837 1.00 94.06 112 PHE A C 1
ATOM 885 O O . PHE A 1 112 ? -12.347 2.611 27.462 1.00 94.06 112 PHE A O 1
ATOM 892 N N . SER A 1 113 ? -12.194 4.652 28.380 1.00 92.50 113 SER A N 1
ATOM 893 C CA . SER A 1 113 ? -13.641 4.808 28.567 1.00 92.50 113 SER A CA 1
ATOM 894 C C . SER A 1 113 ? -14.393 4.757 27.234 1.00 92.50 113 SER A C 1
ATOM 896 O O . SER A 1 113 ? -15.468 4.170 27.157 1.00 92.50 113 SER A O 1
ATOM 898 N N . SER A 1 114 ? -13.820 5.322 26.162 1.00 92.31 114 SER A N 1
ATOM 899 C CA . SER A 1 114 ? -14.435 5.269 24.832 1.00 92.31 114 SER A CA 1
ATOM 900 C C . SER A 1 114 ? -14.488 3.855 24.256 1.00 92.31 114 SER A C 1
ATOM 902 O O . SER A 1 114 ? -15.458 3.529 23.584 1.00 92.31 114 SER A O 1
ATOM 904 N N . LEU A 1 115 ? -13.503 3.005 24.566 1.00 93.69 115 LEU A N 1
ATOM 905 C CA . LEU A 1 115 ? -13.464 1.613 24.109 1.00 93.69 115 LEU A CA 1
ATOM 906 C C . LEU A 1 115 ? -14.505 0.724 24.801 1.00 93.69 115 LEU A C 1
ATOM 908 O O . LEU A 1 115 ? -14.836 -0.318 24.258 1.00 93.69 115 LEU A O 1
ATOM 912 N N . GLU A 1 116 ? -15.046 1.134 25.948 1.00 93.44 116 GLU A N 1
ATOM 913 C CA . GLU A 1 116 ? -16.125 0.430 26.662 1.00 93.44 116 GLU A CA 1
ATOM 914 C C . GLU A 1 116 ? -17.514 1.045 26.390 1.00 93.44 116 GLU A C 1
ATOM 916 O O . GLU A 1 116 ? -18.518 0.657 26.993 1.00 93.44 116 GLU A O 1
ATOM 921 N N . SER A 1 117 ? -17.598 2.012 25.471 1.00 91.75 117 SER A N 1
ATOM 922 C CA . SER A 1 117 ? -18.842 2.716 25.166 1.00 91.75 117 SER A CA 1
ATOM 923 C C . SER A 1 117 ? -19.852 1.840 24.414 1.00 91.75 117 SER A C 1
ATOM 925 O O . SER A 1 117 ? -19.500 1.055 23.529 1.00 91.75 117 SER A O 1
ATOM 927 N N . ASN A 1 118 ? -21.136 2.039 24.734 1.00 92.94 118 ASN A N 1
ATOM 928 C CA . ASN A 1 118 ? -22.274 1.505 23.977 1.00 92.94 118 ASN A CA 1
ATOM 929 C C . ASN A 1 118 ? -22.619 2.355 22.740 1.00 92.94 118 ASN A C 1
ATOM 931 O O . ASN A 1 118 ? -23.498 1.978 21.968 1.00 92.94 118 ASN A O 1
ATOM 935 N N . GLU A 1 119 ? -21.976 3.510 22.569 1.00 90.06 119 GLU A N 1
ATOM 936 C CA . GLU A 1 119 ? -22.202 4.382 21.420 1.00 90.06 119 GLU A CA 1
ATOM 937 C C . GLU A 1 119 ? -21.608 3.779 20.145 1.00 90.06 119 GLU A C 1
ATOM 939 O O . GLU A 1 119 ? -20.536 3.163 20.162 1.00 90.06 119 GLU A O 1
ATOM 944 N N . ILE A 1 120 ? -22.309 3.991 19.028 1.00 90.62 120 ILE A N 1
ATOM 945 C CA . ILE A 1 120 ? -21.837 3.605 17.698 1.00 90.62 120 ILE A CA 1
ATOM 946 C C . ILE A 1 120 ? -20.520 4.331 17.423 1.00 90.62 120 ILE A C 1
ATOM 948 O O . ILE A 1 120 ? -20.434 5.556 17.527 1.00 90.62 120 ILE A O 1
ATOM 952 N N . THR A 1 121 ? -19.489 3.571 17.052 1.00 90.38 121 THR A N 1
ATOM 953 C CA . THR A 1 121 ? -18.186 4.156 16.720 1.00 90.38 121 THR A CA 1
ATOM 954 C C . THR A 1 121 ? -18.224 4.775 15.330 1.00 90.38 121 THR A C 1
ATOM 956 O O . THR A 1 121 ? -18.543 4.095 14.357 1.00 90.38 121 THR A O 1
ATOM 959 N N . ASN A 1 122 ? -17.815 6.039 15.221 1.00 90.38 122 ASN A N 1
ATOM 960 C CA . ASN A 1 122 ? -17.552 6.668 13.931 1.00 90.38 122 ASN A CA 1
ATOM 961 C C . ASN A 1 122 ? -16.115 6.366 13.476 1.00 90.38 122 ASN A C 1
ATOM 963 O O . ASN A 1 122 ? -15.161 6.925 14.020 1.00 90.38 122 ASN A O 1
ATOM 967 N N . ILE A 1 123 ? -15.963 5.473 12.498 1.00 95.38 123 ILE A N 1
ATOM 968 C CA . ILE A 1 123 ? -14.670 5.124 11.900 1.00 95.38 123 ILE A CA 1
ATOM 969 C C . ILE A 1 123 ? -14.496 5.937 10.617 1.00 95.38 123 ILE A C 1
ATOM 971 O O . ILE A 1 123 ? -15.240 5.755 9.657 1.00 95.38 123 ILE A O 1
ATOM 975 N N . ASP A 1 124 ? -13.481 6.798 10.594 1.00 94.81 124 ASP A N 1
ATOM 976 C CA . ASP A 1 124 ? -13.092 7.542 9.396 1.00 94.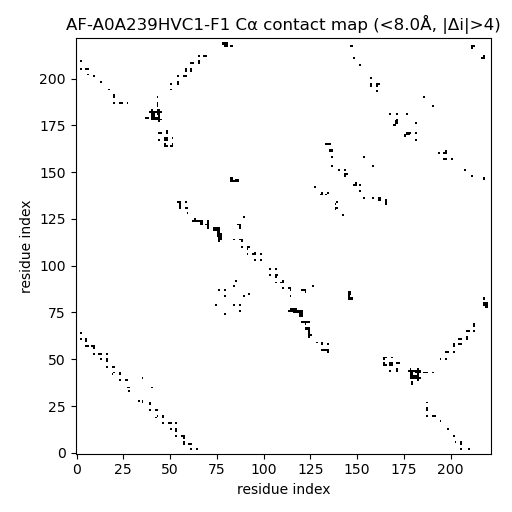81 124 ASP A CA 1
ATOM 977 C C . ASP A 1 124 ? -12.336 6.630 8.414 1.00 94.81 124 ASP A C 1
ATOM 979 O O . ASP A 1 124 ? -11.286 6.065 8.742 1.00 94.81 124 ASP A O 1
ATOM 983 N N . GLU A 1 125 ? -12.861 6.488 7.196 1.00 95.44 125 GLU A N 1
ATOM 984 C CA . GLU A 1 125 ? -12.232 5.704 6.129 1.00 95.44 125 GLU A CA 1
ATOM 985 C C . GLU A 1 125 ? -10.904 6.305 5.644 1.00 95.44 125 GLU A C 1
ATOM 987 O O . GLU A 1 125 ? -10.047 5.575 5.147 1.00 95.44 125 GLU A O 1
ATOM 992 N N . PHE A 1 126 ? -10.684 7.604 5.862 1.00 95.62 126 PHE A N 1
ATOM 993 C CA . PHE A 1 126 ? -9.485 8.332 5.446 1.00 95.62 126 PHE A CA 1
ATOM 994 C C . PHE A 1 126 ? -8.419 8.452 6.540 1.00 95.62 126 PHE A C 1
ATOM 996 O O . PHE A 1 126 ? -7.380 9.074 6.307 1.00 95.62 126 PHE A O 1
ATOM 1003 N N . GLN A 1 127 ? -8.596 7.822 7.704 1.00 95.06 127 GLN A N 1
ATOM 1004 C CA . GLN A 1 127 ? -7.709 8.012 8.863 1.00 95.06 127 GLN A CA 1
ATOM 1005 C C . GLN A 1 127 ? -6.234 7.600 8.654 1.00 95.06 127 GLN A C 1
ATOM 1007 O O . GLN A 1 127 ? -5.373 7.975 9.459 1.00 95.06 127 GLN A O 1
ATOM 1012 N N . PHE A 1 128 ? -5.945 6.820 7.603 1.00 96.31 128 PHE A N 1
ATOM 1013 C CA . PHE A 1 128 ? -4.595 6.399 7.202 1.00 96.31 128 PHE A CA 1
ATOM 1014 C C . PHE A 1 128 ? -4.044 7.156 5.989 1.00 96.31 128 PHE A C 1
ATOM 1016 O O . PHE A 1 128 ? -2.949 6.829 5.537 1.00 96.31 128 PHE A O 1
ATOM 1023 N N . SER A 1 129 ? -4.748 8.166 5.469 1.00 93.00 129 SER A N 1
ATOM 1024 C CA . SER A 1 129 ? -4.333 8.879 4.249 1.00 93.00 129 SER A CA 1
ATOM 1025 C C . SER A 1 129 ? -2.927 9.470 4.372 1.00 93.00 129 SER A C 1
ATOM 1027 O O . SER A 1 129 ? -2.135 9.337 3.448 1.00 93.00 129 SER A O 1
ATOM 1029 N N . ASP A 1 130 ? -2.564 10.020 5.535 1.00 90.88 130 ASP A N 1
ATOM 1030 C CA . ASP A 1 130 ? -1.217 10.560 5.774 1.00 90.88 130 ASP A CA 1
ATOM 1031 C C . ASP A 1 130 ? -0.125 9.477 5.720 1.00 90.88 130 ASP A C 1
ATOM 1033 O O . ASP A 1 130 ? 0.956 9.697 5.176 1.00 90.88 130 ASP A O 1
ATOM 1037 N N . VAL A 1 131 ? -0.413 8.288 6.264 1.00 92.88 131 VAL A N 1
ATOM 1038 C CA . VAL A 1 131 ? 0.511 7.137 6.282 1.00 92.88 131 VAL A CA 1
ATOM 1039 C C . VAL A 1 131 ? 0.650 6.532 4.880 1.00 92.88 131 VAL A C 1
ATOM 1041 O O . VAL A 1 131 ? 1.720 6.051 4.502 1.00 92.88 131 VAL A O 1
ATOM 1044 N N . LEU A 1 132 ? -0.426 6.579 4.093 1.00 94.94 132 LEU A N 1
ATOM 1045 C CA . LEU A 1 132 ? -0.523 5.986 2.760 1.00 94.94 132 LEU A CA 1
ATOM 1046 C C . LEU A 1 132 ? -0.313 6.982 1.608 1.00 94.94 132 LEU A C 1
ATOM 1048 O O . LEU A 1 132 ? -0.380 6.574 0.452 1.00 94.94 132 LEU A O 1
ATOM 1052 N N . MET A 1 133 ? 0.010 8.247 1.898 1.00 88.12 133 MET A N 1
ATOM 1053 C CA . MET A 1 133 ? 0.480 9.235 0.911 1.00 88.12 133 MET A CA 1
ATOM 1054 C C . MET A 1 133 ? 1.891 8.906 0.394 1.00 88.12 133 MET A C 1
ATOM 1056 O O . MET A 1 133 ? 2.350 9.419 -0.627 1.00 88.12 133 MET A O 1
ATOM 1060 N N . ASN A 1 134 ? 2.626 8.078 1.139 1.00 90.19 134 ASN A N 1
ATOM 1061 C CA . ASN A 1 134 ? 3.832 7.453 0.635 1.00 90.19 134 ASN A CA 1
ATOM 1062 C C . ASN A 1 134 ? 3.881 5.990 1.085 1.00 90.19 134 ASN A C 1
ATOM 1064 O O . ASN A 1 134 ? 4.267 5.696 2.215 1.00 90.19 134 ASN A O 1
ATOM 1068 N N . VAL A 1 135 ? 3.440 5.072 0.222 1.00 95.56 135 VAL A N 1
ATOM 1069 C CA . VAL A 1 135 ? 3.287 3.650 0.565 1.00 95.56 135 VAL A CA 1
ATOM 1070 C C . VAL A 1 135 ? 4.633 2.925 0.558 1.00 95.56 135 VAL A C 1
ATOM 1072 O O . VAL A 1 135 ? 5.021 2.293 -0.422 1.00 95.56 135 VAL A O 1
ATOM 1075 N N . TRP A 1 136 ? 5.343 3.008 1.681 1.00 96.81 136 TRP A N 1
ATOM 1076 C CA . TRP A 1 136 ? 6.487 2.151 1.982 1.00 96.81 136 TRP A CA 1
ATOM 1077 C C . TRP A 1 136 ? 6.018 0.790 2.493 1.00 96.81 136 TRP A C 1
ATOM 1079 O O . TRP A 1 136 ? 4.882 0.635 2.953 1.00 96.81 136 TRP A O 1
ATOM 1089 N N . THR A 1 137 ? 6.930 -0.184 2.535 1.00 96.31 137 THR A N 1
ATOM 1090 C CA . THR A 1 137 ? 6.658 -1.470 3.194 1.00 96.31 137 THR A CA 1
ATOM 1091 C C . THR A 1 137 ? 6.184 -1.274 4.637 1.00 96.31 137 THR A C 1
ATOM 1093 O O . THR A 1 137 ? 5.220 -1.900 5.075 1.00 96.31 137 THR A O 1
ATOM 1096 N N . ASN A 1 138 ? 6.828 -0.362 5.371 1.00 95.19 138 ASN A N 1
ATOM 1097 C CA . ASN A 1 138 ? 6.465 -0.062 6.754 1.00 95.19 138 ASN A CA 1
ATOM 1098 C C . ASN A 1 138 ? 5.085 0.597 6.873 1.00 95.19 138 ASN A C 1
ATOM 1100 O O . ASN A 1 138 ? 4.383 0.299 7.833 1.00 95.19 138 ASN A O 1
ATOM 1104 N N . SER A 1 139 ? 4.666 1.411 5.897 1.00 96.56 139 SER A N 1
ATOM 1105 C CA . SER A 1 139 ? 3.325 2.009 5.881 1.00 96.56 139 SER A CA 1
ATOM 1106 C C . SER A 1 139 ? 2.240 0.929 5.832 1.00 96.56 139 SER A C 1
ATOM 1108 O O . SER A 1 139 ? 1.267 0.990 6.577 1.00 96.56 139 SER A O 1
ATOM 1110 N N . ILE A 1 140 ? 2.432 -0.108 5.005 1.00 97.38 140 ILE A N 1
ATOM 1111 C CA . ILE A 1 140 ? 1.507 -1.250 4.921 1.00 97.38 140 ILE A CA 1
ATOM 1112 C C . ILE A 1 140 ? 1.474 -2.004 6.258 1.00 97.38 140 ILE A C 1
ATOM 1114 O O . ILE A 1 140 ? 0.398 -2.284 6.784 1.00 97.38 140 ILE A O 1
ATOM 1118 N N . LEU A 1 141 ? 2.643 -2.298 6.836 1.00 96.56 141 LEU A N 1
ATOM 1119 C CA . LEU A 1 141 ? 2.736 -2.996 8.122 1.00 96.56 141 LEU A CA 1
ATOM 1120 C C . LEU A 1 141 ? 2.095 -2.198 9.266 1.00 96.56 141 LEU A C 1
ATOM 1122 O O . LEU A 1 141 ? 1.436 -2.784 10.118 1.00 96.56 141 LEU A O 1
ATOM 1126 N N . GLU A 1 142 ? 2.244 -0.875 9.288 1.00 95.69 142 GLU A N 1
ATOM 1127 C CA . GLU A 1 142 ? 1.628 -0.003 10.293 1.00 95.69 142 GLU A CA 1
ATOM 1128 C C . GLU A 1 142 ? 0.095 -0.047 10.231 1.00 95.69 142 GLU A C 1
ATOM 1130 O O . GLU A 1 142 ? -0.564 -0.158 11.270 1.00 95.69 142 GLU A O 1
ATOM 1135 N N . VAL A 1 143 ? -0.478 -0.033 9.023 1.00 97.38 143 VAL A N 1
ATOM 1136 C CA . VAL A 1 143 ? -1.926 -0.198 8.828 1.00 97.38 143 VAL A CA 1
ATOM 1137 C C . VAL A 1 143 ? -2.382 -1.565 9.333 1.00 97.38 143 VAL A C 1
ATOM 1139 O O . VAL A 1 143 ? -3.318 -1.649 10.127 1.00 97.38 143 VAL A O 1
ATOM 1142 N N . PHE A 1 144 ? -1.696 -2.639 8.942 1.00 97.62 144 PHE A N 1
ATOM 1143 C CA . PHE A 1 144 ? -2.049 -4.000 9.355 1.00 97.62 144 PHE A CA 1
ATOM 1144 C C . PHE A 1 144 ? -1.938 -4.198 10.869 1.00 97.62 144 PHE A C 1
ATOM 1146 O O . PHE A 1 144 ? -2.835 -4.778 11.483 1.00 97.62 144 PHE A O 1
ATOM 1153 N N . ASN A 1 145 ? -0.899 -3.644 11.492 1.00 95.88 145 ASN A N 1
ATOM 1154 C CA . ASN A 1 145 ? -0.746 -3.637 12.943 1.00 95.88 145 ASN A CA 1
ATOM 1155 C C . ASN A 1 145 ? -1.880 -2.865 13.625 1.00 95.88 145 ASN A C 1
ATOM 1157 O O . ASN A 1 145 ? -2.403 -3.326 14.636 1.00 95.88 145 ASN A O 1
ATOM 1161 N N . SER A 1 146 ? -2.309 -1.737 13.053 1.00 96.31 146 SER A N 1
ATOM 1162 C CA . SER A 1 146 ? -3.454 -0.970 13.559 1.00 96.31 146 SER A CA 1
ATOM 1163 C C . SER A 1 146 ? -4.776 -1.730 13.424 1.00 96.31 146 SER A C 1
ATOM 1165 O O . SER A 1 146 ? -5.689 -1.537 14.221 1.00 96.31 146 SER A O 1
ATOM 1167 N N . PHE A 1 147 ? -4.873 -2.628 12.441 1.00 97.12 147 PHE A N 1
ATOM 1168 C CA . PHE A 1 147 ? -6.023 -3.514 12.280 1.00 97.12 147 PHE A CA 1
ATOM 1169 C C . PHE A 1 147 ? -5.963 -4.724 13.234 1.00 97.12 147 PHE A C 1
ATOM 1171 O O . PHE A 1 147 ? -6.937 -5.467 13.368 1.00 97.12 147 PHE A O 1
ATOM 1178 N N . GLY A 1 148 ? -4.825 -4.953 13.894 1.00 95.94 148 GLY A N 1
ATOM 1179 C CA . GLY A 1 148 ? -4.569 -6.157 14.679 1.00 95.94 148 GLY A CA 1
ATOM 1180 C C . GLY A 1 148 ? -4.259 -7.398 13.832 1.00 95.94 148 GLY A C 1
ATOM 1181 O O . GLY A 1 148 ? -4.389 -8.518 14.325 1.00 95.94 148 GLY A O 1
ATOM 1182 N N . ILE A 1 149 ? -3.865 -7.230 12.565 1.00 95.12 149 ILE A N 1
ATOM 1183 C CA . ILE A 1 149 ? -3.511 -8.321 11.646 1.00 95.12 149 ILE A CA 1
ATOM 1184 C C . ILE A 1 149 ? -2.017 -8.637 11.791 1.00 95.12 149 ILE A C 1
ATOM 1186 O O . ILE A 1 149 ? -1.182 -8.147 11.036 1.00 95.12 149 ILE A O 1
ATOM 1190 N N . ALA A 1 150 ? -1.673 -9.486 12.760 1.00 86.38 150 ALA A N 1
ATOM 1191 C CA . ALA A 1 150 ? -0.280 -9.867 13.024 1.00 86.38 150 ALA A CA 1
ATOM 1192 C C . ALA A 1 150 ? 0.299 -10.890 12.023 1.00 86.38 150 ALA A C 1
ATOM 1194 O O . ALA A 1 150 ? 1.508 -11.102 11.985 1.00 86.38 150 ALA A O 1
ATOM 1195 N N . SER A 1 151 ? -0.546 -11.553 11.227 1.00 87.56 151 SER A N 1
ATOM 1196 C CA . SER A 1 151 ? -0.130 -12.626 10.312 1.00 87.56 151 SER A CA 1
ATOM 1197 C C . SER A 1 151 ? 0.467 -12.132 8.995 1.00 87.56 151 SER A C 1
ATOM 1199 O O . SER A 1 151 ? 1.016 -12.935 8.241 1.00 87.56 151 SER A O 1
ATOM 1201 N N . PHE A 1 152 ? 0.355 -10.839 8.688 1.00 93.81 152 PHE A N 1
ATOM 1202 C CA . PHE A 1 152 ? 0.853 -10.304 7.430 1.00 93.81 152 PHE A CA 1
ATOM 1203 C C . PHE A 1 152 ? 2.356 -10.048 7.510 1.00 93.81 152 PHE A C 1
ATOM 1205 O O . PHE A 1 152 ? 2.823 -9.141 8.199 1.00 93.81 152 PHE A O 1
ATOM 1212 N N . VAL A 1 153 ? 3.115 -10.860 6.780 1.00 92.56 153 VAL A N 1
ATOM 1213 C CA . VAL A 1 153 ? 4.572 -10.779 6.718 1.00 92.56 153 VAL A CA 1
ATOM 1214 C C . VAL A 1 153 ? 4.988 -10.416 5.302 1.00 92.56 153 VAL A C 1
ATOM 1216 O O . VAL A 1 153 ? 4.540 -11.021 4.331 1.00 92.56 153 VAL A O 1
ATOM 1219 N N . VAL A 1 154 ? 5.882 -9.435 5.191 1.00 94.56 154 VAL A N 1
ATOM 1220 C CA . VAL A 1 154 ? 6.499 -9.054 3.919 1.00 94.56 154 VAL A CA 1
ATOM 1221 C C . VAL A 1 154 ? 7.901 -9.641 3.867 1.00 94.56 154 VAL A C 1
ATOM 1223 O O . VAL A 1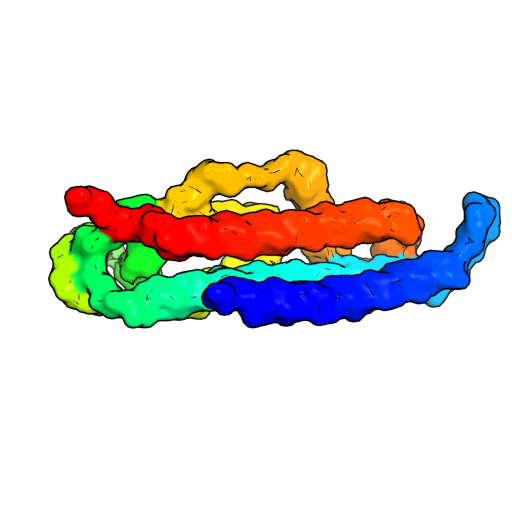 154 ? 8.755 -9.293 4.685 1.00 94.56 154 VAL A O 1
ATOM 1226 N N . GLU A 1 155 ? 8.140 -10.523 2.898 1.00 95.88 155 GLU A N 1
ATOM 1227 C CA . GLU A 1 155 ? 9.451 -11.135 2.693 1.00 95.88 155 GLU A CA 1
ATOM 1228 C C . GLU A 1 155 ? 10.535 -10.078 2.407 1.00 95.88 155 GLU A C 1
ATOM 1230 O O . GLU A 1 155 ? 10.250 -9.063 1.759 1.00 95.88 155 GLU A O 1
ATOM 1235 N N . PRO A 1 156 ? 11.803 -10.317 2.799 1.00 96.88 156 PRO A N 1
ATOM 1236 C CA . PRO A 1 156 ? 12.890 -9.358 2.589 1.00 96.88 156 PRO A CA 1
ATOM 1237 C C . PRO A 1 156 ? 13.018 -8.876 1.138 1.00 96.88 156 PRO A C 1
ATOM 1239 O O . PRO A 1 156 ? 13.184 -7.684 0.897 1.00 96.88 156 PRO A O 1
ATOM 1242 N N . ARG A 1 157 ? 12.861 -9.779 0.160 1.00 97.12 157 ARG A N 1
ATOM 1243 C CA . ARG A 1 157 ? 12.925 -9.436 -1.270 1.00 97.12 157 ARG A CA 1
ATOM 1244 C C . ARG A 1 157 ? 11.803 -8.489 -1.697 1.00 97.12 157 ARG A C 1
ATOM 1246 O O . ARG A 1 157 ? 12.040 -7.581 -2.497 1.00 97.12 157 ARG A O 1
ATOM 1253 N N . VAL A 1 158 ? 10.593 -8.703 -1.181 1.00 98.12 158 VAL A N 1
ATOM 1254 C CA . VAL A 1 158 ? 9.444 -7.833 -1.451 1.00 98.12 158 VAL A CA 1
ATOM 1255 C C . VAL A 1 158 ? 9.716 -6.459 -0.851 1.00 98.12 158 VAL A C 1
ATOM 1257 O O . VAL A 1 158 ? 9.642 -5.472 -1.574 1.00 98.12 158 VAL A O 1
ATOM 1260 N N . ARG A 1 159 ? 10.157 -6.399 0.414 1.00 97.75 159 ARG A N 1
ATOM 1261 C CA . ARG A 1 159 ? 10.520 -5.145 1.092 1.00 97.75 159 ARG A CA 1
ATOM 1262 C C . ARG A 1 159 ? 11.535 -4.330 0.294 1.00 97.75 159 ARG A C 1
ATOM 1264 O O . ARG A 1 159 ? 11.254 -3.191 -0.055 1.00 97.75 159 ARG A O 1
ATOM 1271 N N . THR A 1 160 ? 12.672 -4.929 -0.066 1.00 97.56 160 THR A N 1
ATOM 1272 C CA . THR A 1 160 ? 13.706 -4.246 -0.861 1.00 97.56 160 THR A CA 1
ATOM 1273 C C . THR A 1 160 ? 13.155 -3.730 -2.190 1.00 97.56 160 THR A C 1
ATOM 1275 O O . THR A 1 160 ? 13.519 -2.645 -2.628 1.00 97.56 160 THR A O 1
ATOM 1278 N N . THR A 1 161 ? 12.249 -4.479 -2.824 1.00 98.25 161 THR A N 1
ATOM 1279 C CA . THR A 1 161 ? 11.641 -4.072 -4.096 1.00 98.25 161 THR A CA 1
ATOM 1280 C C . THR A 1 161 ? 10.713 -2.869 -3.942 1.00 98.25 161 THR A C 1
ATOM 1282 O O . THR A 1 161 ? 10.772 -1.964 -4.773 1.00 98.25 161 THR A O 1
ATOM 1285 N N . ILE A 1 162 ? 9.871 -2.849 -2.905 1.00 98.06 162 ILE A N 1
ATOM 1286 C CA . ILE A 1 162 ? 8.958 -1.730 -2.637 1.00 98.06 162 ILE A CA 1
ATOM 1287 C C . ILE A 1 162 ? 9.738 -0.489 -2.223 1.00 98.06 162 ILE A C 1
ATOM 1289 O O . ILE A 1 162 ? 9.487 0.586 -2.759 1.00 98.06 162 ILE A O 1
ATOM 1293 N N . ASP A 1 163 ? 10.713 -0.636 -1.332 1.00 96.12 163 ASP A N 1
ATOM 1294 C CA . ASP A 1 163 ? 11.500 0.496 -0.851 1.00 96.12 163 ASP A CA 1
ATOM 1295 C C . ASP A 1 163 ? 12.305 1.119 -2.013 1.00 96.12 163 ASP A C 1
ATOM 1297 O O . ASP A 1 163 ? 12.270 2.333 -2.204 1.00 96.12 163 ASP A O 1
ATOM 1301 N N . GLU A 1 164 ? 12.905 0.303 -2.892 1.00 97.19 164 GLU A N 1
ATOM 1302 C CA . GLU A 1 164 ? 13.554 0.791 -4.120 1.00 97.19 164 GLU A CA 1
ATOM 1303 C C . GLU A 1 164 ? 12.561 1.468 -5.083 1.00 97.19 164 GLU A C 1
ATOM 1305 O O . GLU A 1 164 ? 12.883 2.490 -5.696 1.00 97.19 164 GLU A O 1
ATOM 1310 N N . LEU A 1 165 ? 11.350 0.917 -5.240 1.00 98.12 165 LEU A N 1
ATOM 1311 C CA . LEU A 1 165 ? 10.300 1.511 -6.072 1.00 98.12 165 LEU A CA 1
ATOM 1312 C C . LEU A 1 165 ? 9.932 2.911 -5.572 1.00 98.12 165 LEU A C 1
ATOM 1314 O O . LEU A 1 165 ? 9.885 3.852 -6.368 1.00 98.12 165 LEU A O 1
ATOM 1318 N N . VAL A 1 166 ? 9.711 3.053 -4.264 1.00 97.44 166 VAL A N 1
ATOM 1319 C CA . VAL A 1 166 ? 9.375 4.329 -3.627 1.00 97.44 166 VAL A CA 1
ATOM 1320 C C . VAL A 1 166 ? 10.525 5.325 -3.770 1.00 97.44 166 VAL A C 1
ATOM 1322 O O . VAL A 1 166 ? 10.306 6.477 -4.148 1.00 97.44 166 VAL A O 1
ATOM 1325 N N . GLU A 1 167 ? 11.764 4.895 -3.527 1.00 97.38 167 GLU A N 1
ATOM 1326 C CA . GLU A 1 167 ? 12.946 5.741 -3.688 1.00 97.38 167 GLU A CA 1
ATOM 1327 C C . GLU A 1 167 ? 13.098 6.254 -5.120 1.00 97.38 167 GLU A C 1
ATOM 1329 O O . GLU A 1 167 ? 13.276 7.457 -5.328 1.00 97.38 167 GLU A O 1
ATOM 1334 N N . ASN A 1 168 ? 12.995 5.372 -6.116 1.00 97.75 168 ASN A N 1
ATOM 1335 C CA . ASN A 1 168 ? 13.106 5.749 -7.522 1.00 97.75 168 ASN A CA 1
ATOM 1336 C C . ASN A 1 168 ? 11.950 6.662 -7.952 1.00 97.75 168 ASN A C 1
ATOM 1338 O O . ASN A 1 168 ? 12.202 7.663 -8.627 1.00 97.75 168 ASN A O 1
ATOM 1342 N N . ARG A 1 169 ? 10.712 6.399 -7.502 1.00 96.88 169 ARG A N 1
ATOM 1343 C CA . ARG A 1 169 ? 9.582 7.318 -7.712 1.00 96.88 169 ARG A CA 1
ATOM 1344 C C . ARG A 1 169 ? 9.896 8.695 -7.145 1.00 96.88 169 ARG A C 1
ATOM 1346 O O . ARG A 1 169 ? 9.740 9.687 -7.851 1.00 96.88 169 ARG A O 1
ATOM 1353 N N . ASN A 1 170 ? 10.344 8.771 -5.892 1.00 96.94 170 ASN A N 1
ATOM 1354 C CA . ASN A 1 170 ? 10.626 10.037 -5.214 1.00 96.94 170 ASN A CA 1
ATOM 1355 C C . ASN A 1 170 ? 11.755 10.810 -5.904 1.00 96.94 170 ASN A C 1
ATOM 1357 O O . ASN A 1 170 ? 11.671 12.029 -6.040 1.00 96.94 170 ASN A O 1
ATOM 1361 N N . LYS A 1 171 ? 12.799 10.114 -6.364 1.00 97.81 171 LYS A N 1
ATOM 1362 C CA . LYS A 1 171 ? 13.912 10.721 -7.101 1.00 97.81 171 LYS A CA 1
ATOM 1363 C C . LYS A 1 171 ? 13.443 11.403 -8.384 1.00 97.81 171 LYS A C 1
ATOM 1365 O O . LYS A 1 171 ? 13.802 12.558 -8.598 1.00 97.81 171 LYS A O 1
ATOM 1370 N N . VAL A 1 172 ? 12.614 10.722 -9.177 1.00 97.31 172 VAL A N 1
ATOM 1371 C CA . VAL A 1 172 ? 12.078 11.262 -10.436 1.00 97.31 172 VAL A CA 1
ATOM 1372 C C . VAL A 1 172 ? 11.040 12.355 -10.172 1.00 97.31 172 VAL A C 1
ATOM 1374 O O . VAL A 1 172 ? 11.172 13.461 -10.686 1.00 97.31 172 VAL A O 1
ATOM 1377 N N . ALA A 1 173 ? 10.034 12.085 -9.336 1.00 93.88 173 ALA A N 1
ATOM 1378 C CA . ALA A 1 173 ? 8.908 12.994 -9.103 1.00 93.88 173 ALA A CA 1
ATOM 1379 C C . ALA A 1 173 ? 9.316 14.314 -8.427 1.00 93.88 173 ALA A C 1
ATOM 1381 O O . ALA A 1 173 ? 8.709 15.349 -8.685 1.00 93.88 173 ALA A O 1
ATOM 1382 N N . HIS A 1 174 ? 10.354 14.299 -7.585 1.00 94.62 174 HIS A N 1
ATOM 1383 C CA . HIS A 1 174 ? 10.893 15.506 -6.951 1.00 94.62 174 HIS A CA 1
ATOM 1384 C C . HIS A 1 174 ? 12.088 16.114 -7.703 1.00 94.62 174 HIS A C 1
ATOM 1386 O O . HIS A 1 174 ? 12.737 17.011 -7.170 1.00 94.62 174 HIS A O 1
ATOM 1392 N N . GLY A 1 175 ? 12.417 15.620 -8.904 1.00 93.88 175 GLY A N 1
ATOM 1393 C CA . GLY A 1 175 ? 13.495 16.161 -9.739 1.00 93.88 175 GLY A CA 1
ATOM 1394 C C . GLY A 1 175 ? 14.907 16.003 -9.162 1.00 93.88 175 GLY A C 1
ATOM 1395 O O . GLY A 1 175 ? 15.811 16.72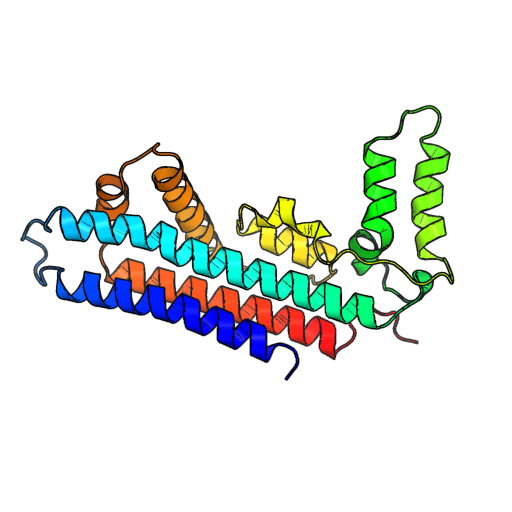6 -9.569 1.00 93.88 175 GLY A O 1
ATOM 1396 N N . ARG A 1 176 ? 15.116 15.080 -8.211 1.00 96.44 176 ARG A N 1
ATOM 1397 C CA . ARG A 1 176 ? 16.437 14.816 -7.606 1.00 96.44 176 ARG A CA 1
ATOM 1398 C C . ARG A 1 176 ? 17.355 14.046 -8.552 1.00 96.44 176 ARG A C 1
ATOM 1400 O O . ARG A 1 176 ? 18.562 14.244 -8.529 1.00 96.44 176 ARG A O 1
ATOM 1407 N N . GLU A 1 177 ? 16.778 13.165 -9.365 1.00 97.62 177 GLU A N 1
ATOM 1408 C CA . GLU A 1 177 ? 17.459 12.492 -10.470 1.00 97.62 177 GLU A CA 1
ATOM 1409 C C . GLU A 1 177 ? 16.549 12.489 -11.704 1.00 97.62 177 GLU A C 1
ATOM 1411 O O . GLU A 1 177 ? 15.324 12.420 -11.586 1.00 97.62 177 GLU A O 1
ATOM 1416 N N . SER A 1 178 ? 17.141 12.535 -12.899 1.00 97.44 178 SER A N 1
ATOM 1417 C CA . SER A 1 178 ? 16.373 12.427 -14.142 1.00 97.44 178 SER A CA 1
ATOM 1418 C C . SER A 1 178 ? 15.830 11.005 -14.342 1.00 97.44 178 SER A C 1
ATOM 1420 O O . SER A 1 178 ? 16.444 10.025 -13.908 1.00 97.44 178 SER A O 1
ATOM 1422 N N . ALA A 1 179 ? 14.715 10.869 -15.069 1.00 97.31 179 ALA A N 1
ATOM 1423 C CA . ALA A 1 179 ? 14.186 9.557 -15.457 1.00 97.31 179 ALA A CA 1
ATOM 1424 C C . ALA A 1 179 ? 15.214 8.731 -16.255 1.00 97.31 179 ALA A C 1
ATOM 1426 O O . ALA A 1 179 ? 15.297 7.519 -16.081 1.00 97.31 179 ALA A O 1
ATOM 1427 N N . LEU A 1 180 ? 16.047 9.391 -17.068 1.00 97.06 180 LEU A N 1
ATOM 1428 C CA . LEU A 1 180 ? 17.134 8.751 -17.808 1.00 97.06 180 LEU A CA 1
ATOM 1429 C C . LEU A 1 180 ? 18.152 8.098 -16.864 1.00 97.06 180 LEU A C 1
ATOM 1431 O O . LEU A 1 180 ? 18.491 6.932 -17.050 1.00 97.06 180 LEU A O 1
ATOM 1435 N N . THR A 1 181 ? 18.598 8.825 -15.835 1.00 97.00 181 THR A N 1
ATOM 1436 C CA . THR A 1 181 ? 19.575 8.340 -14.844 1.00 97.00 181 THR A CA 1
ATOM 1437 C C . THR A 1 181 ? 19.023 7.164 -14.040 1.00 97.00 181 THR A C 1
ATOM 1439 O O . THR A 1 181 ? 19.707 6.164 -13.833 1.00 97.00 181 THR A O 1
ATOM 1442 N N . VAL A 1 182 ? 17.761 7.248 -13.611 1.00 96.81 182 VAL A N 1
ATOM 1443 C CA . VAL A 1 182 ? 17.107 6.165 -12.862 1.00 96.81 182 VAL A CA 1
ATOM 1444 C C . VAL A 1 182 ? 16.908 4.926 -13.740 1.00 96.81 182 VAL A C 1
ATOM 1446 O O . VAL A 1 182 ? 17.210 3.810 -13.315 1.00 96.81 182 VAL A O 1
ATOM 1449 N N . GLY A 1 183 ? 16.438 5.107 -14.976 1.00 94.94 183 GLY A N 1
ATOM 1450 C CA . GLY A 1 183 ? 16.155 4.014 -15.906 1.00 94.94 183 GLY A CA 1
ATOM 1451 C C . GLY A 1 183 ? 17.382 3.392 -16.578 1.00 94.94 183 GLY A C 1
ATOM 1452 O O . GLY A 1 183 ? 17.264 2.378 -17.268 1.00 94.94 183 GLY A O 1
ATOM 1453 N N . GLU A 1 184 ? 18.573 3.944 -16.357 1.00 93.94 184 GLU A N 1
ATOM 1454 C CA . GLU A 1 184 ? 19.832 3.342 -16.795 1.00 93.94 184 GLU A CA 1
ATOM 1455 C C . GLU A 1 184 ? 20.223 2.106 -15.967 1.00 93.94 184 GLU A C 1
ATOM 1457 O O . GLU A 1 184 ? 20.887 1.209 -16.481 1.00 93.94 184 GLU A O 1
ATOM 1462 N N . ARG A 1 185 ? 19.765 2.017 -14.710 1.00 91.12 185 ARG A N 1
ATOM 1463 C CA . ARG A 1 185 ? 20.204 0.994 -13.741 1.00 91.12 185 ARG A CA 1
ATOM 1464 C C . ARG A 1 185 ? 19.761 -0.429 -14.079 1.00 91.12 185 ARG A C 1
ATOM 1466 O O . ARG A 1 185 ? 20.482 -1.376 -13.784 1.00 91.12 185 ARG A O 1
ATOM 1473 N N . HIS A 1 186 ? 18.573 -0.585 -14.663 1.00 91.81 186 HIS A N 1
ATOM 1474 C CA . HIS A 1 186 ? 17.910 -1.884 -14.814 1.00 91.81 186 HIS A CA 1
ATOM 1475 C C . HIS A 1 186 ? 17.345 -2.072 -16.221 1.00 91.81 186 HIS A C 1
ATOM 1477 O O . HIS A 1 186 ? 16.819 -1.134 -16.813 1.00 91.81 186 HIS A O 1
ATOM 1483 N N . ARG A 1 187 ? 17.419 -3.301 -16.748 1.00 92.06 187 ARG A N 1
ATOM 1484 C CA . ARG A 1 187 ? 16.775 -3.698 -18.016 1.00 92.06 187 ARG A CA 1
ATOM 1485 C C . ARG A 1 187 ? 15.360 -4.235 -17.780 1.00 92.06 187 ARG A C 1
ATOM 1487 O O . ARG A 1 187 ? 15.012 -4.589 -16.651 1.00 92.06 187 ARG A O 1
ATOM 1494 N N . SER A 1 188 ? 14.568 -4.366 -18.845 1.00 93.56 188 SER A N 1
ATOM 1495 C CA . SER A 1 188 ? 13.175 -4.831 -18.792 1.00 93.56 188 SER A CA 1
ATOM 1496 C C . SER A 1 188 ? 12.963 -6.138 -18.027 1.00 93.56 188 SER A C 1
ATOM 1498 O O . SER A 1 188 ? 11.958 -6.267 -17.335 1.00 93.56 188 SER A O 1
ATOM 1500 N N . ARG A 1 189 ? 13.909 -7.088 -18.076 1.00 94.06 189 ARG A N 1
ATOM 1501 C CA . ARG A 1 189 ? 13.848 -8.327 -17.281 1.00 94.06 189 ARG A CA 1
ATOM 1502 C C . ARG A 1 189 ? 13.684 -8.040 -15.785 1.00 94.06 189 ARG A C 1
ATOM 1504 O O . ARG A 1 189 ? 12.806 -8.606 -15.149 1.00 94.06 189 ARG A O 1
ATOM 1511 N N . ILE A 1 190 ? 14.495 -7.135 -15.238 1.00 96.44 190 ILE A N 1
ATOM 1512 C CA . ILE A 1 190 ? 14.411 -6.758 -13.822 1.00 96.44 190 ILE A CA 1
ATOM 1513 C C . ILE A 1 190 ? 13.114 -5.990 -13.548 1.00 96.44 190 ILE A C 1
ATOM 1515 O O . ILE A 1 190 ? 12.492 -6.182 -12.507 1.00 96.44 190 ILE A O 1
ATOM 1519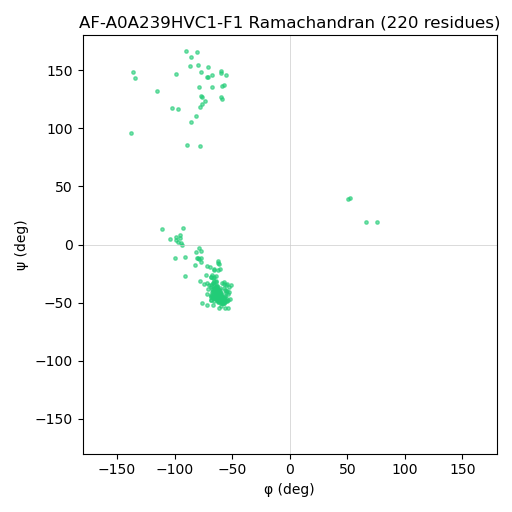 N N . LEU A 1 191 ? 12.663 -5.158 -14.491 1.00 97.88 191 LEU A N 1
ATOM 1520 C CA . LEU A 1 191 ? 11.384 -4.458 -14.361 1.00 97.88 191 LEU A CA 1
ATOM 1521 C C . LEU A 1 191 ? 10.193 -5.430 -14.326 1.00 97.88 191 LEU A C 1
ATOM 1523 O O . LEU A 1 191 ? 9.274 -5.214 -13.541 1.00 97.88 191 LEU A O 1
ATOM 1527 N N . ARG A 1 192 ? 10.227 -6.527 -15.098 1.00 98.12 192 ARG A N 1
ATOM 1528 C CA . ARG A 1 192 ? 9.227 -7.612 -15.041 1.00 98.12 192 ARG A CA 1
ATOM 1529 C C . ARG A 1 192 ? 9.196 -8.286 -13.674 1.00 98.12 192 ARG A C 1
ATOM 1531 O O . ARG A 1 192 ? 8.112 -8.472 -13.125 1.00 98.12 192 ARG A O 1
ATOM 1538 N N . ASP A 1 193 ? 10.359 -8.581 -13.098 1.00 98.25 193 ASP A N 1
ATOM 1539 C CA . ASP A 1 193 ? 10.435 -9.158 -11.751 1.00 98.25 193 ASP A CA 1
ATOM 1540 C C . ASP A 1 193 ? 9.823 -8.208 -10.710 1.00 98.25 193 ASP A C 1
ATOM 1542 O O . ASP A 1 193 ? 9.013 -8.625 -9.882 1.00 98.25 193 ASP A O 1
ATOM 1546 N N . LYS A 1 194 ? 10.154 -6.912 -10.780 1.00 98.56 194 LYS A N 1
ATOM 1547 C CA . LYS A 1 194 ? 9.592 -5.889 -9.886 1.00 98.56 194 LYS A CA 1
ATOM 1548 C C . LYS A 1 194 ? 8.080 -5.736 -10.063 1.00 98.56 194 LYS A C 1
ATOM 1550 O O . LYS A 1 194 ? 7.362 -5.684 -9.069 1.00 98.56 194 LYS A O 1
ATOM 1555 N N . PHE A 1 195 ? 7.596 -5.714 -11.306 1.00 98.75 195 PHE A N 1
ATOM 1556 C CA . PHE A 1 195 ? 6.168 -5.669 -11.626 1.00 98.75 195 PHE A CA 1
ATOM 1557 C C . PHE A 1 195 ? 5.412 -6.849 -11.002 1.00 98.75 195 PHE A C 1
ATOM 1559 O O . PHE A 1 195 ? 4.385 -6.649 -10.354 1.00 98.75 195 PHE A O 1
ATOM 1566 N N . SER A 1 196 ? 5.943 -8.068 -11.142 1.00 98.62 196 SER A N 1
ATOM 1567 C CA . SER A 1 196 ? 5.334 -9.268 -10.563 1.00 98.62 196 SER A CA 1
ATOM 1568 C C . SER A 1 196 ? 5.310 -9.216 -9.034 1.00 98.62 196 SER A C 1
ATOM 1570 O O . SER A 1 196 ? 4.273 -9.482 -8.434 1.00 98.62 196 SER A O 1
ATOM 1572 N N . ILE A 1 197 ? 6.413 -8.802 -8.399 1.00 98.75 197 ILE A N 1
ATOM 1573 C CA . ILE A 1 197 ? 6.493 -8.653 -6.938 1.00 98.75 197 ILE A CA 1
ATOM 1574 C C . ILE A 1 197 ? 5.445 -7.658 -6.422 1.00 98.75 197 ILE A C 1
ATOM 1576 O O . ILE A 1 197 ? 4.744 -7.955 -5.457 1.00 98.75 197 ILE A O 1
ATOM 1580 N N . VAL A 1 198 ? 5.319 -6.497 -7.068 1.00 98.69 198 VAL A N 1
ATOM 1581 C CA . VAL A 1 198 ? 4.352 -5.461 -6.677 1.00 98.69 198 VAL A CA 1
ATOM 1582 C C . VAL A 1 198 ? 2.916 -5.938 -6.886 1.00 98.69 198 VAL A C 1
ATOM 1584 O O . VAL A 1 198 ? 2.089 -5.760 -5.997 1.00 98.69 198 VAL A O 1
ATOM 1587 N N . THR A 1 199 ? 2.631 -6.592 -8.014 1.00 98.75 199 THR A N 1
ATOM 1588 C CA . THR A 1 199 ? 1.308 -7.169 -8.304 1.00 98.75 199 THR A CA 1
ATOM 1589 C C . THR A 1 199 ? 0.907 -8.179 -7.230 1.00 98.75 199 THR A C 1
ATOM 1591 O O . THR A 1 199 ? -0.153 -8.051 -6.622 1.00 98.75 199 THR A O 1
ATOM 1594 N N . ASN A 1 200 ? 1.800 -9.120 -6.911 1.00 98.62 200 ASN A N 1
ATOM 1595 C CA . ASN A 1 200 ? 1.553 -10.137 -5.890 1.00 98.62 200 ASN A CA 1
ATOM 1596 C C . ASN A 1 200 ? 1.361 -9.523 -4.494 1.00 98.62 200 ASN A C 1
ATOM 1598 O O . ASN A 1 200 ? 0.551 -10.018 -3.710 1.00 98.62 200 ASN A O 1
ATOM 1602 N N . LEU A 1 201 ? 2.087 -8.447 -4.166 1.00 98.69 201 LEU A N 1
ATOM 1603 C CA . LEU A 1 201 ? 1.896 -7.731 -2.905 1.00 98.69 201 LEU A CA 1
ATOM 1604 C C . LEU A 1 201 ? 0.514 -7.073 -2.835 1.00 98.69 201 LEU A C 1
ATOM 1606 O O . LEU A 1 201 ? -0.153 -7.206 -1.811 1.00 98.69 201 LEU A O 1
ATOM 1610 N N . ILE A 1 202 ? 0.081 -6.391 -3.901 1.00 98.69 202 ILE A N 1
ATOM 1611 C CA . ILE A 1 202 ? -1.252 -5.773 -3.979 1.00 98.69 202 ILE A CA 1
ATOM 1612 C C . ILE A 1 202 ? -2.333 -6.837 -3.770 1.00 98.69 202 ILE A C 1
ATOM 1614 O O . ILE A 1 202 ? -3.193 -6.676 -2.902 1.00 98.69 202 ILE A O 1
ATOM 1618 N N . ASP A 1 203 ? -2.250 -7.950 -4.500 1.00 98.38 203 ASP A N 1
ATOM 1619 C CA . ASP A 1 203 ? -3.206 -9.052 -4.381 1.00 98.38 203 ASP A CA 1
ATOM 1620 C C . ASP A 1 203 ? -3.220 -9.645 -2.967 1.00 98.38 203 ASP A C 1
ATOM 1622 O O . ASP A 1 203 ? -4.290 -9.877 -2.398 1.00 98.38 203 ASP A O 1
ATOM 1626 N N . SER A 1 204 ? -2.040 -9.833 -2.366 1.00 98.06 204 SER A N 1
ATOM 1627 C CA . SER A 1 204 ? -1.902 -10.324 -0.994 1.00 98.06 204 SER A CA 1
ATOM 1628 C C . SER A 1 204 ? -2.533 -9.371 0.022 1.00 98.06 204 SER A C 1
ATOM 1630 O O . SER A 1 204 ? -3.281 -9.820 0.892 1.00 98.06 204 SER A O 1
ATOM 1632 N N . VAL A 1 205 ? -2.303 -8.058 -0.096 1.00 98.50 205 VAL A N 1
ATOM 1633 C CA . VAL A 1 205 ? -2.908 -7.056 0.797 1.00 98.50 205 VAL A CA 1
ATOM 1634 C C . VAL A 1 205 ? -4.431 -7.087 0.695 1.00 98.50 205 VAL A C 1
ATOM 1636 O O . VAL A 1 205 ? -5.107 -7.189 1.720 1.00 98.50 205 VAL A O 1
ATOM 1639 N N . ILE A 1 206 ? -4.977 -7.060 -0.525 1.00 98.56 206 ILE A N 1
ATOM 1640 C CA . ILE A 1 206 ? -6.428 -7.112 -0.749 1.00 98.56 206 ILE A CA 1
ATOM 1641 C C . ILE A 1 206 ? -7.009 -8.406 -0.163 1.00 98.56 206 ILE A C 1
ATOM 1643 O O . ILE A 1 206 ? -8.035 -8.366 0.514 1.00 98.56 206 ILE A O 1
ATOM 1647 N N . ALA A 1 207 ? -6.355 -9.551 -0.380 1.00 97.62 207 ALA A N 1
ATOM 1648 C CA . ALA A 1 207 ? -6.807 -10.838 0.143 1.00 97.62 207 ALA A CA 1
ATOM 1649 C C . ALA A 1 207 ? -6.838 -10.872 1.679 1.00 97.62 207 ALA A C 1
ATOM 1651 O O . ALA A 1 207 ? -7.820 -11.334 2.257 1.00 97.62 207 ALA A O 1
ATOM 1652 N N . HIS A 1 208 ? -5.808 -10.355 2.353 1.00 98.19 208 HIS A N 1
ATOM 1653 C CA . HIS A 1 208 ? -5.781 -10.323 3.816 1.00 98.19 208 HIS A CA 1
ATOM 1654 C C . HIS A 1 208 ? -6.850 -9.396 4.397 1.00 98.19 208 HIS A C 1
ATOM 1656 O O . HIS A 1 208 ? -7.497 -9.764 5.377 1.00 98.19 208 HIS A O 1
ATOM 1662 N N . LEU A 1 209 ? -7.066 -8.225 3.792 1.00 98.38 209 LEU A N 1
ATOM 1663 C CA . LEU A 1 209 ? -8.121 -7.300 4.211 1.00 98.38 209 LEU A CA 1
ATOM 1664 C C . LEU A 1 209 ? -9.518 -7.898 3.999 1.00 98.38 209 LEU A C 1
ATOM 1666 O O . LEU A 1 209 ? -10.381 -7.786 4.870 1.00 98.38 209 LEU A O 1
ATOM 1670 N N . GLU A 1 210 ? -9.727 -8.606 2.888 1.00 97.88 210 GLU A N 1
ATOM 1671 C CA . GLU A 1 210 ? -10.976 -9.320 2.634 1.00 97.88 210 GLU A CA 1
ATOM 1672 C C . GLU A 1 210 ? -11.211 -10.446 3.647 1.00 97.88 210 GLU A C 1
ATOM 1674 O O . GLU A 1 210 ? -12.310 -10.559 4.190 1.00 97.88 210 GLU A O 1
ATOM 1679 N N . ILE A 1 211 ? -10.192 -11.258 3.948 1.00 97.06 211 ILE A N 1
ATOM 1680 C CA . ILE A 1 211 ? -10.282 -12.307 4.974 1.00 97.06 211 ILE A CA 1
ATOM 1681 C C . ILE A 1 211 ? -10.591 -11.681 6.335 1.00 97.06 211 ILE A C 1
ATOM 1683 O O . ILE A 1 211 ? -11.513 -12.130 7.018 1.00 97.06 211 ILE A O 1
ATOM 1687 N N . PHE A 1 212 ? -9.868 -10.627 6.715 1.00 97.56 212 PHE A N 1
ATOM 1688 C CA . PHE A 1 212 ? -10.069 -9.903 7.968 1.00 97.56 212 PHE A CA 1
ATOM 1689 C C . PHE A 1 212 ? -11.512 -9.410 8.119 1.00 97.56 212 PHE A C 1
ATOM 1691 O O . PHE A 1 212 ? -12.137 -9.622 9.162 1.00 97.56 212 PHE A O 1
ATOM 1698 N N . TYR A 1 213 ? -12.065 -8.817 7.058 1.00 97.44 213 TYR A N 1
ATOM 1699 C CA . TYR A 1 213 ? -13.448 -8.359 7.038 1.00 97.44 213 TYR A CA 1
ATOM 1700 C C . TYR A 1 213 ? -14.452 -9.519 7.106 1.00 97.44 213 TYR A C 1
ATOM 1702 O O . TYR A 1 213 ? -15.327 -9.531 7.974 1.00 97.44 213 TYR A O 1
ATOM 1710 N N . ASN A 1 214 ? -14.316 -10.517 6.228 1.00 96.38 214 ASN A N 1
ATOM 1711 C CA . ASN A 1 214 ? -15.269 -11.624 6.098 1.00 96.38 214 ASN A CA 1
ATOM 1712 C C . ASN A 1 214 ? -15.337 -12.490 7.362 1.00 96.38 214 ASN A C 1
ATOM 1714 O O . ASN A 1 214 ? -16.412 -12.939 7.752 1.00 96.38 214 ASN A O 1
ATOM 1718 N N . THR A 1 215 ? -14.197 -12.697 8.022 1.00 95.62 215 THR A N 1
ATOM 1719 C CA . THR A 1 215 ? -14.109 -13.432 9.296 1.00 95.62 215 THR A CA 1
ATOM 1720 C C . THR A 1 215 ? -14.521 -12.598 10.505 1.00 95.62 215 THR A C 1
ATOM 1722 O O . THR A 1 215 ? -14.538 -13.114 11.621 1.00 95.62 215 THR A O 1
ATOM 1725 N N . ARG A 1 216 ? -14.846 -11.312 10.303 1.00 96.44 216 ARG A N 1
ATOM 1726 C CA . ARG A 1 216 ? -15.131 -10.340 11.366 1.00 96.44 216 ARG A CA 1
ATOM 1727 C C . ARG A 1 216 ? -14.044 -10.323 12.440 1.00 96.44 216 ARG A C 1
ATOM 1729 O O . ARG A 1 216 ? -14.328 -10.198 13.629 1.00 96.44 216 ARG A O 1
ATOM 1736 N N . ALA A 1 217 ? -12.782 -10.437 12.027 1.00 96.06 217 ALA A N 1
ATOM 1737 C CA . ALA A 1 217 ? -11.656 -10.578 12.945 1.00 96.06 217 ALA A CA 1
ATOM 1738 C C . ALA A 1 217 ? -11.481 -9.375 13.895 1.00 96.06 217 ALA A C 1
ATOM 1740 O O . ALA A 1 217 ? -10.832 -9.531 14.930 1.00 96.06 217 ALA A O 1
ATOM 1741 N N . PHE A 1 218 ? -12.095 -8.230 13.579 1.00 96.25 218 PHE A N 1
ATOM 1742 C CA . PHE A 1 218 ? -12.150 -7.008 14.385 1.00 96.25 218 PHE A CA 1
ATOM 1743 C C . PHE A 1 218 ? -13.177 -7.025 15.532 1.00 96.25 218 PHE A C 1
ATOM 1745 O O . PHE A 1 218 ? -13.107 -6.145 16.385 1.00 96.25 218 PHE A O 1
ATOM 1752 N N . LEU A 1 219 ? -14.108 -7.985 15.592 1.00 96.69 219 LEU A N 1
ATOM 1753 C CA . LEU A 1 219 ? -15.125 -8.080 16.653 1.00 96.69 219 LEU A CA 1
ATOM 1754 C C . LEU A 1 219 ? -14.735 -9.087 17.731 1.00 96.69 219 LEU A C 1
ATOM 1756 O O . LEU A 1 219 ? -14.114 -10.108 17.433 1.00 96.69 219 LEU A O 1
ATOM 1760 N N . LYS A 1 220 ? -15.123 -8.833 18.983 1.00 94.62 220 LYS A N 1
ATOM 1761 C CA . LYS A 1 220 ? -15.028 -9.825 20.062 1.00 94.62 220 LYS A CA 1
ATOM 1762 C C . LYS A 1 220 ? -15.847 -11.066 19.671 1.00 94.62 220 LYS A C 1
ATOM 1764 O O . LYS A 1 220 ? -16.941 -10.952 19.122 1.00 94.62 220 LYS A O 1
ATOM 1769 N N . VAL A 1 221 ? -15.287 -12.253 19.909 1.00 80.06 221 VAL A N 1
ATOM 1770 C CA . VAL A 1 221 ? -16.042 -13.506 19.773 1.00 80.06 221 VAL A CA 1
ATOM 1771 C C . VAL A 1 221 ? -16.893 -13.614 21.032 1.00 80.06 221 VAL A C 1
ATOM 1773 O O . VAL A 1 221 ? -16.327 -13.615 22.125 1.00 80.06 221 VAL A O 1
ATOM 1776 N N . ASN A 1 222 ? 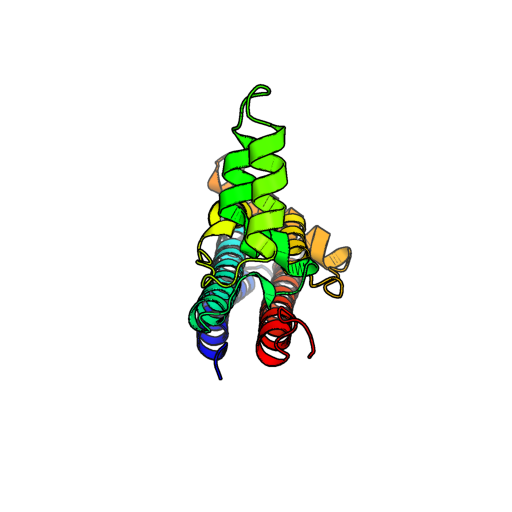-18.214 -13.621 20.869 1.00 55.25 222 ASN A N 1
ATOM 1777 C CA . ASN A 1 222 ? -19.143 -13.915 21.962 1.00 55.25 222 ASN A CA 1
ATOM 1778 C C . ASN A 1 222 ? -19.113 -15.403 22.306 1.00 55.25 222 ASN A C 1
ATOM 1780 O O . ASN A 1 222 ? -19.043 -16.213 21.352 1.00 55.25 222 ASN A O 1
#

Radius of gyration: 21.17 Å; Cα contacts (8 Å, |Δi|>4): 253; chains: 1; bounding box: 50×34×61 Å

Organism: NCBI:txid298908

Solvent-accessible surface area (backbone atoms only — not comparable to full-atom values): 12027 Å² total; per-residue (Å²): 123,87,62,50,64,50,51,52,55,35,50,55,42,46,48,55,41,50,51,52,51,53,50,46,48,75,67,50,70,91,58,89,81,64,83,73,56,67,66,52,20,29,51,46,21,46,45,33,43,51,47,44,53,33,51,38,51,39,53,50,49,42,52,26,50,51,37,45,59,55,35,74,66,58,49,30,32,48,51,42,28,75,55,26,36,64,54,67,38,38,71,46,53,53,52,42,74,72,54,52,81,94,50,41,68,61,41,57,53,48,41,60,54,50,46,64,27,82,53,62,43,82,52,67,44,65,76,54,49,80,52,46,74,57,63,36,57,64,38,55,51,51,53,33,50,38,54,47,45,80,84,75,76,79,53,71,69,54,39,55,48,41,46,51,34,48,50,50,24,50,29,41,78,69,66,76,39,54,34,42,68,60,13,62,77,57,57,61,71,57,51,51,54,49,51,51,50,52,50,54,48,53,54,50,52,48,51,51,52,50,50,41,57,75,69,43,66,46,42,57,84,129

pLDDT: mean 95.06, std 5.13, range [55.25, 98.75]

Foldseek 3Di:
DLLVVLVVLLVVLLVVLVVLLVVLVVQDDPDPPDDRDLVSLLSLLCSLQSLQVSLLSSLLVLQLSLQVLVLVVQAQLQFFDPQLLCQQLVVLVVVQVPDDPVCNVVSVVVSVVRSNGPGRGHGHSCSLVVLSVQDAPVSLVVSCSNRSNPPDDDDPVLNVLRVLSSVSNCCPVVVVDRSSVSSVPDGSVVSVVSSVSSSVVSVVSSVSSVCCRVVVVGGDDD

Secondary structure (DSSP, 8-state):
--SHHHHHHHHHHHHHHHHHHHHHHHHS-SSSSSPPPHHHHHHHHHHHHHHHHHHHHHHHHHHHHHHHHHHTT--BGGGB-GGGHHHHTHHHHHHHHT--GGGHHHHHHHHHHHHT--SBP---TTTTHHHHSS--HHHHHHHHHHTT-TT----HHHHHHHHHHHHHHHHHHTTSS-HHHHHTS--HHHHHHHHHHHHHHHHHHHHHHHHHHHTTTTBPP-

InterPro domains:
  IPR041519 RiboL-PSP-HEPN [PF18735] (13-205)